Protein AF-A0A1H3IJ74-F1 (afdb_monomer_lite)

Organism: NCBI:txid191391

Foldseek 3Di:
DAKDKDKQFALVSVVVVVVVVQVVQPWDFPDDDPAKTWIAQLLAFIKMWGDDPRKTFIKTARDDDPVDDRCPGHLIDHDDVVFADGAMFATGGGMWMKMWDYHSFWIKIWTDDPLFIKIWIWGAFAFPDDCVQAVGFIKTHIQAPDPHLPDPQQRGWYLLAAGDRRHFIWTQDSVSDIAGAHADDDPSDPQLAGPFALRHKHWPPPRRPLAPQAADPVRHKDKAFTWIFHADPDDPDDRRPGDGTHTDPQKIRIHQVPDAAQDWDADPNWIWGWHATTNDSRGTITGTND

Structure (mmCIF, N/CA/C/O backbone):
data_AF-A0A1H3IJ74-F1
#
_entry.id   AF-A0A1H3IJ74-F1
#
loop_
_atom_site.group_PDB
_atom_site.id
_atom_site.type_symbol
_atom_site.label_atom_id
_atom_site.label_alt_id
_atom_site.label_comp_id
_atom_site.label_asym_id
_atom_site.label_entity_id
_atom_site.label_seq_id
_atom_site.pdbx_PDB_ins_code
_atom_site.Cartn_x
_atom_site.Cartn_y
_atom_site.Cartn_z
_atom_site.occupancy
_atom_site.B_iso_or_equiv
_atom_site.auth_seq_id
_atom_site.auth_comp_id
_atom_site.auth_asym_id
_atom_site.auth_atom_id
_atom_site.pdbx_PDB_model_num
ATOM 1 N N . MET A 1 1 ? -7.714 -13.276 -5.302 1.00 84.50 1 MET A N 1
ATOM 2 C CA . MET A 1 1 ? -7.476 -11.822 -5.184 1.00 84.50 1 MET A CA 1
ATOM 3 C C . MET A 1 1 ? -8.373 -11.153 -6.204 1.00 84.50 1 MET A C 1
ATOM 5 O O . MET A 1 1 ? -8.260 -11.499 -7.370 1.00 84.50 1 MET A O 1
ATOM 9 N N . ALA A 1 2 ? -9.277 -10.277 -5.779 1.00 92.69 2 ALA A N 1
ATOM 10 C CA . ALA A 1 2 ? -10.174 -9.553 -6.672 1.00 92.69 2 ALA A CA 1
ATOM 11 C C . ALA A 1 2 ? -9.579 -8.200 -7.065 1.00 92.69 2 ALA A C 1
ATOM 13 O O . ALA A 1 2 ? -8.930 -7.538 -6.248 1.00 92.69 2 ALA A O 1
ATOM 14 N N . ILE A 1 3 ? -9.813 -7.797 -8.314 1.00 94.94 3 ILE A N 1
ATOM 15 C CA . ILE A 1 3 ? -9.381 -6.515 -8.869 1.00 94.94 3 ILE A CA 1
ATOM 16 C C . ILE A 1 3 ? -10.599 -5.715 -9.308 1.00 94.94 3 ILE A C 1
ATOM 18 O O . ILE A 1 3 ? -11.478 -6.219 -10.003 1.00 94.94 3 ILE A O 1
ATOM 22 N N . TYR A 1 4 ? -10.616 -4.444 -8.930 1.00 96.50 4 TYR A N 1
ATOM 23 C CA . TYR A 1 4 ? -11.658 -3.490 -9.270 1.00 96.50 4 TYR A CA 1
ATOM 24 C C . TYR A 1 4 ? -11.031 -2.278 -9.938 1.00 96.50 4 TYR A C 1
ATOM 26 O O . TYR A 1 4 ? -10.033 -1.740 -9.463 1.00 96.50 4 TYR A O 1
ATOM 34 N N . THR A 1 5 ? -11.662 -1.812 -11.010 1.00 96.81 5 THR A N 1
ATOM 35 C CA . THR A 1 5 ? -11.340 -0.524 -11.625 1.00 96.81 5 THR A CA 1
ATOM 36 C C . THR A 1 5 ? -12.582 0.344 -11.589 1.00 96.81 5 THR A C 1
ATOM 38 O O . THR A 1 5 ? -13.646 -0.082 -12.036 1.00 96.81 5 THR A O 1
ATOM 41 N N . PHE A 1 6 ? -12.474 1.549 -11.037 1.00 97.81 6 PHE A N 1
ATOM 42 C CA . PHE A 1 6 ? -13.603 2.469 -10.953 1.00 97.81 6 PHE A CA 1
ATOM 43 C C . PHE A 1 6 ? -13.152 3.925 -10.943 1.00 97.81 6 PHE A C 1
ATOM 45 O O . PHE A 1 6 ? -12.020 4.251 -10.594 1.00 97.81 6 PHE A O 1
ATOM 52 N N . THR A 1 7 ? -14.076 4.815 -11.290 1.00 98.31 7 THR A N 1
ATOM 53 C CA . THR A 1 7 ? -13.915 6.253 -11.074 1.00 98.31 7 THR A CA 1
ATOM 54 C C . THR A 1 7 ? -14.574 6.617 -9.754 1.00 98.31 7 THR A C 1
ATOM 56 O O . THR A 1 7 ? -15.748 6.299 -9.536 1.00 98.31 7 THR A O 1
ATOM 59 N N . ALA A 1 8 ? -13.830 7.265 -8.867 1.00 98.31 8 ALA A N 1
ATOM 60 C CA . ALA A 1 8 ? -14.383 7.945 -7.707 1.00 98.31 8 ALA A CA 1
ATOM 61 C C . ALA A 1 8 ? -14.694 9.390 -8.093 1.00 98.31 8 ALA A C 1
ATOM 63 O O . ALA A 1 8 ? -13.900 10.016 -8.784 1.00 98.31 8 ALA A O 1
ATOM 64 N N . SER A 1 9 ? -15.835 9.914 -7.663 1.00 98.25 9 SER A N 1
ATOM 65 C CA . SER A 1 9 ? -16.266 11.290 -7.945 1.00 98.25 9 SER A CA 1
ATOM 66 C C . SER A 1 9 ? -15.567 12.307 -7.038 1.00 98.25 9 SER A C 1
ATOM 68 O O . SER A 1 9 ? -15.436 13.470 -7.402 1.00 98.25 9 SER A O 1
ATOM 70 N N . ASN A 1 10 ? -15.142 11.855 -5.857 1.00 97.50 10 ASN A N 1
ATOM 71 C CA . ASN A 1 10 ? -14.366 12.579 -4.857 1.00 97.50 10 ASN A CA 1
ATOM 72 C C . ASN A 1 10 ? -13.822 11.588 -3.806 1.00 97.50 10 ASN A C 1
ATOM 74 O O . ASN A 1 10 ? -14.035 10.374 -3.906 1.00 97.50 10 ASN A O 1
ATOM 78 N N . GLN A 1 11 ? -13.153 12.102 -2.772 1.00 96.62 11 GLN A N 1
ATOM 79 C CA . GLN A 1 11 ? -12.594 11.302 -1.679 1.00 96.62 11 GLN A CA 1
ATOM 80 C C . GLN A 1 11 ? -13.646 10.456 -0.940 1.00 96.62 11 GLN A C 1
ATOM 82 O O . GLN A 1 11 ? -13.389 9.294 -0.617 1.00 96.62 11 GLN A O 1
ATOM 87 N N . THR A 1 12 ? -14.836 11.001 -0.686 1.00 96.88 12 THR A N 1
ATOM 88 C CA . THR A 1 12 ? -15.887 10.293 0.062 1.00 96.88 12 THR A CA 1
ATOM 89 C C . THR A 1 12 ? -16.481 9.142 -0.755 1.00 96.88 12 THR A C 1
ATOM 91 O O . THR A 1 12 ? -16.690 8.046 -0.226 1.00 96.88 12 THR A O 1
ATOM 94 N N . ASP A 1 13 ? -16.695 9.353 -2.056 1.00 98.31 13 ASP A N 1
ATOM 95 C CA . ASP A 1 13 ? -17.119 8.306 -2.991 1.00 98.31 13 ASP A CA 1
ATOM 96 C C . ASP A 1 13 ? -16.054 7.203 -3.111 1.00 98.31 13 ASP A C 1
ATOM 98 O O . ASP A 1 13 ? -16.385 6.018 -3.089 1.00 98.31 13 ASP A O 1
ATOM 102 N N . PHE A 1 14 ? -14.763 7.566 -3.133 1.00 98.38 14 PHE A N 1
ATOM 103 C CA . PHE A 1 14 ? -13.669 6.590 -3.087 1.00 98.38 14 PHE A CA 1
ATOM 104 C C . PHE A 1 14 ? -13.733 5.707 -1.841 1.00 98.38 14 PHE A C 1
ATOM 106 O O . PHE A 1 14 ? -13.733 4.484 -1.974 1.00 98.38 14 PHE A O 1
ATOM 113 N N . VAL A 1 15 ? -13.824 6.298 -0.645 1.00 98.06 15 VAL A N 1
ATOM 114 C CA . VAL A 1 15 ? -13.898 5.521 0.603 1.00 98.06 15 VAL A CA 1
ATOM 115 C C . VAL A 1 15 ? -15.137 4.629 0.606 1.00 98.06 15 VAL A C 1
ATOM 117 O O . VAL A 1 15 ? -15.044 3.464 0.972 1.00 98.06 15 VAL A O 1
ATOM 120 N N . THR A 1 16 ? -16.282 5.130 0.139 1.00 98.00 16 THR A N 1
ATOM 121 C CA . THR A 1 16 ? -17.527 4.349 0.058 1.00 98.00 16 THR A CA 1
ATOM 122 C C . THR A 1 16 ? -17.379 3.131 -0.856 1.00 98.00 16 THR A C 1
ATOM 124 O O . THR A 1 16 ? -17.701 2.013 -0.452 1.00 98.00 16 THR A O 1
ATOM 127 N N . LYS A 1 17 ? -16.842 3.320 -2.066 1.00 98.50 17 LYS A N 1
ATOM 128 C CA . LYS A 1 17 ? -16.602 2.234 -3.029 1.00 98.50 17 LYS A CA 1
ATOM 129 C C . LYS A 1 17 ? -15.542 1.251 -2.542 1.00 98.50 17 LYS A C 1
ATOM 131 O O . LYS A 1 17 ? -15.706 0.047 -2.717 1.00 98.50 17 LYS A O 1
ATOM 136 N N . LEU A 1 18 ? -14.483 1.740 -1.894 1.00 98.25 18 LEU A N 1
ATOM 137 C CA . LEU A 1 18 ? -13.467 0.890 -1.278 1.00 98.25 18 LEU A CA 1
ATOM 138 C C . LEU A 1 18 ? -14.095 -0.008 -0.210 1.00 98.25 18 LEU A C 1
ATOM 140 O O . LEU A 1 18 ? -13.880 -1.214 -0.257 1.00 98.25 18 LEU A O 1
ATOM 144 N N . LEU A 1 19 ? -14.904 0.551 0.698 1.00 98.38 19 LEU A N 1
ATOM 145 C CA . LEU A 1 19 ? -15.594 -0.217 1.741 1.00 98.38 19 LEU A CA 1
ATOM 146 C C . LEU A 1 19 ? -16.530 -1.279 1.150 1.00 98.38 19 LEU A C 1
ATOM 148 O O . LEU A 1 19 ? -16.513 -2.422 1.596 1.00 98.38 19 LEU A O 1
ATOM 152 N N . ALA A 1 20 ? -17.297 -0.925 0.116 1.00 98.31 20 ALA A N 1
ATOM 153 C CA . ALA A 1 20 ? -18.173 -1.873 -0.569 1.00 98.31 20 ALA A CA 1
ATOM 154 C C . ALA A 1 20 ? -17.388 -3.054 -1.168 1.00 98.31 20 ALA A C 1
ATOM 156 O O . ALA A 1 20 ? -17.766 -4.208 -0.968 1.00 98.31 20 ALA A O 1
ATOM 157 N N . ASN A 1 21 ? -16.269 -2.774 -1.842 1.00 98.00 21 ASN A N 1
ATOM 158 C CA . ASN A 1 21 ? -15.433 -3.802 -2.461 1.00 98.00 21 ASN A CA 1
ATOM 159 C C . ASN A 1 21 ? -14.717 -4.679 -1.423 1.00 98.00 21 ASN A C 1
ATOM 161 O O . ASN A 1 21 ? -14.686 -5.893 -1.580 1.00 98.00 21 ASN A O 1
ATOM 165 N N . VAL A 1 22 ? -14.180 -4.116 -0.333 1.00 97.44 22 VAL A N 1
ATOM 166 C CA . VAL A 1 22 ? -13.524 -4.954 0.692 1.00 97.44 22 VAL A CA 1
ATOM 167 C C . VAL A 1 22 ? -14.519 -5.860 1.415 1.00 97.44 22 VAL A C 1
ATOM 169 O O . VAL A 1 22 ? -14.198 -7.012 1.699 1.00 97.44 22 VAL A O 1
ATOM 172 N N . THR A 1 23 ? -15.742 -5.386 1.666 1.00 97.88 23 THR A N 1
ATOM 173 C CA . THR A 1 23 ? -16.793 -6.218 2.265 1.00 97.88 23 THR A CA 1
ATOM 174 C C . THR A 1 23 ? -17.275 -7.315 1.318 1.00 97.88 23 THR A C 1
ATOM 176 O O . THR A 1 23 ? -17.552 -8.420 1.782 1.00 97.88 23 THR A O 1
ATOM 179 N N . ALA A 1 24 ? -17.311 -7.061 0.005 1.00 97.31 24 ALA A N 1
ATOM 180 C CA . ALA A 1 24 ? -17.593 -8.100 -0.988 1.00 97.31 24 ALA A CA 1
ATOM 181 C C . ALA A 1 24 ? -16.563 -9.247 -0.940 1.00 97.31 24 ALA A C 1
ATOM 183 O O . ALA A 1 24 ? -16.929 -10.405 -1.111 1.00 97.31 24 ALA A O 1
ATOM 184 N N . GLU A 1 25 ? -15.310 -8.937 -0.598 1.00 96.94 25 GLU A N 1
ATOM 185 C CA . GLU A 1 25 ? -14.217 -9.909 -0.433 1.00 96.94 25 GLU A CA 1
ATOM 186 C C . GLU A 1 25 ? -14.083 -10.447 1.005 1.00 96.94 25 GLU A C 1
ATOM 188 O O . GLU A 1 25 ? -13.038 -10.967 1.400 1.00 96.94 25 GLU A O 1
ATOM 193 N N . GLY A 1 26 ? -15.137 -10.314 1.817 1.00 97.38 26 GLY A N 1
ATOM 194 C CA . GLY A 1 26 ? -15.245 -10.945 3.136 1.00 97.38 26 GLY A CA 1
ATOM 195 C C . GLY A 1 26 ? -14.677 -10.142 4.309 1.00 97.38 26 GLY A C 1
ATOM 196 O O . GLY A 1 26 ? -14.700 -10.630 5.441 1.00 97.38 26 GLY A O 1
ATOM 197 N N . TRP A 1 27 ? -14.189 -8.917 4.090 1.00 98.25 27 TRP A N 1
ATOM 198 C CA . TRP A 1 27 ? -13.741 -8.053 5.186 1.00 98.25 27 TRP A CA 1
ATOM 199 C C . TRP A 1 27 ? -14.931 -7.530 5.989 1.00 98.25 27 TRP A C 1
ATOM 201 O O . TRP A 1 27 ? -15.985 -7.203 5.440 1.00 98.25 27 TRP A O 1
ATOM 211 N N . VAL A 1 28 ? -14.748 -7.380 7.301 1.00 98.25 28 VAL A N 1
ATOM 212 C CA . VAL A 1 28 ? -15.806 -6.888 8.195 1.00 98.25 28 VAL A CA 1
ATOM 213 C C . VAL A 1 28 ? -15.509 -5.460 8.627 1.00 98.25 28 VAL A C 1
ATOM 215 O O . VAL A 1 28 ? -14.419 -5.168 9.113 1.00 98.25 28 VAL A O 1
ATOM 218 N N . VAL A 1 29 ? -16.486 -4.568 8.465 1.00 98.12 29 VAL A N 1
ATOM 219 C CA . VAL A 1 29 ? -16.415 -3.192 8.971 1.00 98.12 29 VAL A CA 1
ATOM 220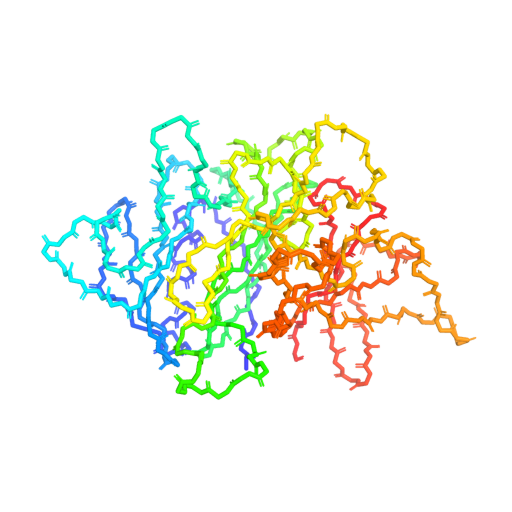 C C . VAL A 1 29 ? -16.809 -3.194 10.446 1.00 98.12 29 VAL A C 1
ATOM 222 O O . VAL A 1 29 ? -17.983 -3.326 10.777 1.00 98.12 29 VAL A O 1
ATOM 225 N N . GLU A 1 30 ? -15.826 -3.054 11.329 1.00 97.56 30 GLU A N 1
ATOM 226 C CA . GLU A 1 30 ? -16.019 -3.071 12.788 1.00 97.56 30 GLU A CA 1
ATOM 227 C C . GLU A 1 30 ? -16.442 -1.703 13.327 1.00 97.56 30 GLU A C 1
ATOM 229 O O . GLU A 1 30 ? -17.134 -1.591 14.336 1.00 97.56 30 GLU A O 1
ATOM 234 N N . SER A 1 31 ? -16.011 -0.635 12.655 1.00 96.19 31 SER A N 1
ATOM 235 C CA . SER A 1 31 ? -16.395 0.733 12.987 1.00 96.19 31 SER A CA 1
ATOM 236 C C . SER A 1 31 ? -16.392 1.605 11.741 1.00 96.19 31 SER A C 1
ATOM 238 O O . SER A 1 31 ? -15.509 1.500 10.886 1.00 96.19 31 SER A O 1
ATOM 240 N N . ASN A 1 32 ? -17.388 2.480 11.640 1.00 96.50 32 ASN A N 1
ATOM 241 C CA . ASN A 1 32 ? -17.562 3.403 10.530 1.00 96.50 32 ASN A CA 1
ATOM 242 C C . ASN A 1 32 ? -18.036 4.757 11.065 1.00 96.50 32 ASN A C 1
ATOM 244 O O . ASN A 1 32 ? -19.229 4.975 11.268 1.00 96.50 32 ASN A O 1
ATOM 248 N N . SER A 1 33 ? -17.092 5.660 11.315 1.00 94.69 33 SER A N 1
ATOM 249 C CA . SER A 1 33 ? -17.362 7.043 11.709 1.00 94.69 33 SER A CA 1
ATOM 250 C C . SER A 1 33 ? -16.973 8.005 10.587 1.00 94.69 33 SER A C 1
ATOM 252 O O . SER A 1 33 ? -16.352 7.609 9.600 1.00 94.69 33 SER A O 1
ATOM 254 N N . ALA A 1 34 ? -17.290 9.293 10.724 1.00 93.12 34 ALA A N 1
ATOM 255 C CA . ALA A 1 34 ? -16.855 10.302 9.756 1.00 93.12 34 ALA A CA 1
ATOM 256 C C . ALA A 1 34 ? -15.319 10.374 9.628 1.00 93.12 34 ALA A C 1
ATOM 258 O O . ALA A 1 34 ? -14.804 10.568 8.531 1.00 93.12 34 ALA A O 1
ATOM 259 N N . THR A 1 35 ? -14.594 10.157 10.728 1.00 94.94 35 THR A N 1
ATOM 260 C CA . THR A 1 35 ? -13.138 10.345 10.815 1.00 94.94 35 THR A CA 1
ATOM 261 C C . THR A 1 35 ? -12.332 9.053 10.723 1.00 94.94 35 THR A C 1
ATOM 263 O O . THR A 1 35 ? -11.126 9.113 10.510 1.00 94.94 35 THR A O 1
ATOM 266 N N . ALA A 1 36 ? -12.955 7.881 10.868 1.00 96.75 36 ALA A N 1
ATOM 267 C CA . ALA A 1 36 ? -12.245 6.606 10.838 1.00 96.75 36 ALA A CA 1
ATOM 268 C C . ALA A 1 36 ? -13.117 5.462 10.313 1.00 96.75 36 ALA A C 1
ATOM 270 O O . ALA A 1 36 ? -14.311 5.378 10.603 1.00 96.75 36 ALA A O 1
ATOM 271 N N . LYS A 1 37 ? -12.495 4.545 9.574 1.00 97.88 37 LYS A N 1
ATOM 272 C CA . LYS A 1 37 ? -13.062 3.249 9.185 1.00 97.88 37 LYS A CA 1
ATOM 273 C C . LYS A 1 37 ? -12.160 2.161 9.742 1.00 97.88 37 LYS A C 1
ATOM 275 O O . LYS A 1 37 ? -10.977 2.170 9.422 1.00 97.88 37 LYS A O 1
ATOM 280 N N . VAL A 1 38 ? -12.687 1.250 10.555 1.00 98.25 38 VAL A N 1
ATOM 281 C CA . VAL A 1 38 ? -11.937 0.101 11.085 1.00 98.25 38 VAL A CA 1
ATOM 282 C C . VAL A 1 38 ? -12.428 -1.159 10.400 1.00 98.25 38 VAL A C 1
ATOM 284 O O . VAL A 1 38 ? -13.629 -1.433 10.376 1.00 98.25 38 VAL A O 1
ATOM 287 N N . LEU A 1 39 ? -11.487 -1.919 9.856 1.00 98.50 39 LEU A N 1
ATOM 288 C CA . LEU A 1 39 ? -11.742 -3.124 9.090 1.00 98.50 39 LEU A CA 1
ATOM 289 C C . LEU A 1 39 ? -11.021 -4.303 9.735 1.00 98.50 39 LEU A C 1
ATOM 291 O O . LEU A 1 39 ? -9.817 -4.239 9.990 1.00 98.50 39 LEU A O 1
ATOM 295 N N . ARG A 1 40 ? -11.748 -5.395 9.956 1.00 98.25 40 ARG A N 1
ATOM 296 C CA . ARG A 1 40 ? -11.165 -6.684 10.317 1.00 98.25 40 ARG A CA 1
ATOM 297 C C . ARG A 1 40 ? -10.719 -7.404 9.053 1.00 98.25 40 ARG A C 1
ATOM 299 O O . ARG A 1 40 ? -11.528 -7.643 8.153 1.00 98.25 40 ARG A O 1
ATOM 306 N N . VAL A 1 41 ? -9.441 -7.762 9.022 1.00 97.44 41 VAL A N 1
ATOM 307 C CA . VAL A 1 41 ? -8.837 -8.524 7.929 1.00 97.44 41 VAL A CA 1
ATOM 308 C C . VAL A 1 41 ? -9.265 -9.990 8.075 1.00 97.44 41 VAL A C 1
ATOM 310 O O . VAL A 1 41 ? -9.100 -10.542 9.167 1.00 97.44 41 VAL A O 1
ATOM 313 N N . PRO A 1 42 ? -9.785 -10.652 7.026 1.00 97.06 42 PRO A N 1
ATOM 314 C CA . PRO A 1 42 ? -10.214 -12.051 7.110 1.00 97.06 42 PRO A CA 1
ATOM 315 C C . PRO A 1 42 ? -9.113 -12.999 7.601 1.00 97.06 42 PRO A C 1
ATOM 317 O O . PRO A 1 42 ? -9.356 -13.835 8.467 1.00 97.06 42 PRO A O 1
ATOM 320 N N . ALA A 1 43 ? -7.883 -12.812 7.116 1.00 94.56 43 ALA A N 1
ATOM 321 C CA . ALA A 1 43 ? -6.715 -13.587 7.530 1.00 94.56 43 ALA A CA 1
ATOM 322 C C . ALA A 1 43 ? -6.149 -13.206 8.916 1.00 94.56 43 ALA A C 1
ATOM 324 O O . ALA A 1 43 ? -5.176 -13.815 9.362 1.00 94.56 43 ALA A O 1
ATOM 325 N N . GLY A 1 44 ? -6.739 -12.221 9.601 1.00 93.62 44 GLY A N 1
ATOM 326 C CA . GLY A 1 44 ? -6.415 -11.861 10.980 1.00 93.62 44 GLY A CA 1
ATOM 327 C C . GLY A 1 44 ? -5.886 -10.438 11.171 1.00 93.62 44 GLY A C 1
ATOM 328 O O . GLY A 1 44 ? -5.179 -9.877 10.334 1.00 93.62 44 GLY A O 1
ATOM 329 N N . GLY A 1 45 ? -6.206 -9.877 12.339 1.00 95.12 45 GLY A N 1
ATOM 330 C CA . GLY A 1 45 ? -5.870 -8.509 12.726 1.00 95.12 45 GLY A CA 1
ATOM 331 C C . GLY A 1 45 ? -6.801 -7.459 12.120 1.00 95.12 45 GLY A C 1
ATOM 332 O O . GLY A 1 45 ? -7.869 -7.770 11.585 1.00 95.12 45 GLY A O 1
ATOM 333 N 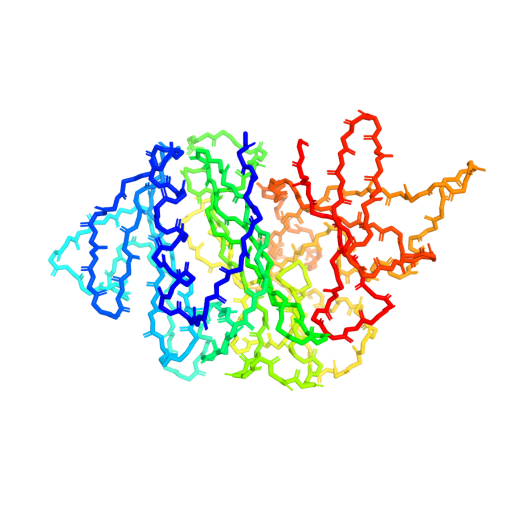N . PHE A 1 46 ? -6.412 -6.195 12.259 1.00 97.81 46 PHE A N 1
ATOM 334 C CA . PHE A 1 46 ? -7.248 -5.055 11.907 1.00 97.81 46 PHE A CA 1
ATOM 335 C C . PHE A 1 46 ? -6.430 -3.970 11.224 1.00 97.81 46 PHE A C 1
ATOM 337 O O . PHE A 1 46 ? -5.250 -3.756 11.515 1.00 97.81 46 PHE A O 1
ATOM 344 N N . VAL A 1 47 ? -7.099 -3.242 10.342 1.00 98.12 47 VAL A N 1
ATOM 345 C CA . VAL A 1 47 ? -6.566 -2.037 9.718 1.00 98.12 47 VAL A CA 1
ATOM 346 C C . VAL A 1 47 ? -7.569 -0.906 9.869 1.00 98.12 47 VAL A C 1
ATOM 348 O O . VAL A 1 47 ? -8.767 -1.139 10.047 1.00 98.12 47 VAL A O 1
ATOM 351 N N . ALA A 1 48 ? -7.092 0.328 9.797 1.00 98.06 48 ALA A N 1
ATOM 352 C CA . ALA A 1 48 ? -7.945 1.495 9.834 1.00 98.06 48 ALA A CA 1
ATOM 353 C C . ALA A 1 48 ? -7.553 2.524 8.773 1.00 98.06 48 ALA A C 1
ATOM 355 O O . ALA A 1 48 ? -6.373 2.763 8.513 1.00 98.06 48 ALA A O 1
ATOM 356 N N . LEU A 1 49 ? -8.581 3.134 8.189 1.00 98.00 49 LEU A N 1
ATOM 357 C CA . LEU A 1 49 ? -8.490 4.285 7.300 1.00 98.00 49 LEU A CA 1
ATOM 358 C C . LEU A 1 49 ? -8.924 5.512 8.097 1.00 98.00 49 LEU A C 1
ATOM 360 O O . LEU A 1 49 ? -10.092 5.611 8.485 1.00 98.00 49 LEU A O 1
ATOM 364 N N . LEU A 1 50 ? -7.998 6.424 8.367 1.00 97.25 50 LEU A N 1
ATOM 365 C CA . LEU A 1 50 ? -8.266 7.669 9.081 1.00 97.25 50 LEU A CA 1
ATOM 366 C C . LEU A 1 50 ? -8.442 8.799 8.073 1.00 97.25 50 LEU A C 1
ATOM 368 O O . LEU A 1 50 ? -7.624 8.965 7.172 1.00 97.25 50 LEU A O 1
ATOM 372 N N . ILE A 1 51 ? -9.527 9.552 8.201 1.00 96.50 51 ILE A N 1
ATOM 373 C CA . ILE A 1 51 ? -9.864 10.635 7.281 1.00 96.50 51 ILE A CA 1
ATOM 374 C C . ILE A 1 51 ? -9.257 11.931 7.819 1.00 96.50 51 ILE A C 1
ATOM 376 O O . ILE A 1 51 ? -9.644 12.387 8.895 1.00 96.50 51 ILE A O 1
ATOM 380 N N . ASP A 1 52 ? -8.329 12.518 7.063 1.00 93.44 52 ASP A N 1
ATOM 381 C CA . ASP A 1 52 ? -7.699 13.804 7.374 1.00 93.44 52 ASP A CA 1
ATOM 382 C C . ASP A 1 52 ? -7.896 14.778 6.206 1.00 93.44 52 ASP A C 1
ATOM 384 O O . ASP A 1 52 ? -7.136 14.796 5.232 1.00 93.44 52 ASP A O 1
ATOM 388 N N . GLY A 1 53 ? -8.981 15.553 6.272 1.00 93.25 53 GLY A N 1
ATOM 389 C CA . GLY A 1 53 ? -9.437 16.375 5.154 1.00 93.25 53 GLY A CA 1
ATOM 390 C C . GLY A 1 53 ? -9.735 15.512 3.926 1.00 93.25 53 GLY A C 1
ATOM 391 O O . GLY A 1 53 ? -10.544 14.589 3.988 1.00 93.25 53 GLY A O 1
ATOM 392 N N . VAL A 1 54 ? -9.063 15.804 2.810 1.00 94.06 54 VAL A N 1
ATOM 393 C CA . VAL A 1 54 ? -9.152 14.999 1.579 1.00 94.06 54 VAL A CA 1
ATOM 394 C C . VAL A 1 54 ? -8.209 13.796 1.585 1.00 94.06 54 VAL A C 1
ATOM 396 O O . VAL A 1 54 ? -8.271 12.977 0.681 1.00 94.06 54 VAL A O 1
ATOM 399 N N . ASN A 1 55 ? -7.319 13.663 2.563 1.00 96.06 55 ASN A N 1
ATOM 400 C CA . ASN A 1 55 ? -6.344 12.581 2.597 1.00 96.06 55 ASN A CA 1
ATOM 401 C C . ASN A 1 55 ? -6.858 11.397 3.421 1.00 96.06 55 ASN A C 1
ATOM 403 O O . ASN A 1 55 ? -7.724 11.535 4.287 1.00 96.06 55 ASN A O 1
ATOM 407 N N . VAL A 1 56 ? -6.284 10.221 3.165 1.00 96.94 56 VAL A N 1
ATOM 408 C CA . VAL A 1 56 ? -6.519 9.022 3.977 1.00 96.94 56 VAL A CA 1
ATOM 409 C C . VAL A 1 56 ? -5.202 8.578 4.596 1.00 96.94 56 VAL A C 1
ATOM 411 O O . VAL A 1 56 ? -4.233 8.327 3.886 1.00 96.94 56 VAL A O 1
ATOM 414 N N . GLU A 1 57 ? -5.154 8.478 5.917 1.00 96.38 57 GLU A N 1
ATOM 415 C CA . GLU A 1 57 ? -4.013 7.931 6.647 1.00 96.38 57 GLU A CA 1
ATOM 416 C C . GLU A 1 57 ? -4.263 6.474 7.032 1.00 96.38 57 GLU A C 1
ATOM 418 O O . GLU A 1 57 ? -5.392 6.061 7.308 1.00 96.38 57 GLU A O 1
ATOM 423 N N . MET A 1 58 ? -3.197 5.682 7.024 1.00 96.44 58 MET A N 1
ATOM 424 C CA . MET A 1 58 ? -3.255 4.236 7.180 1.00 96.44 58 MET A CA 1
ATOM 425 C C . MET A 1 58 ? -2.722 3.818 8.540 1.00 96.44 58 MET A C 1
ATOM 427 O O . MET A 1 58 ? -1.625 4.198 8.944 1.00 96.44 58 MET A O 1
ATOM 431 N N . GLN A 1 59 ? -3.503 3.001 9.230 1.00 97.25 59 GLN A N 1
ATOM 432 C CA . GLN A 1 59 ? -3.180 2.453 10.538 1.00 97.25 59 GLN A CA 1
ATOM 433 C C . GLN A 1 59 ? -3.454 0.946 10.536 1.00 97.25 59 GLN A C 1
ATOM 435 O O . GLN A 1 59 ? -4.309 0.462 9.796 1.00 97.25 59 GLN A O 1
ATOM 440 N N . ALA A 1 60 ? -2.748 0.199 11.375 1.00 97.25 60 ALA A N 1
ATOM 441 C CA . ALA A 1 60 ? -2.975 -1.224 11.562 1.00 97.25 60 ALA A CA 1
ATOM 442 C C . ALA A 1 60 ? -2.650 -1.641 12.995 1.00 97.25 60 ALA A C 1
ATOM 444 O O . ALA A 1 60 ? -1.785 -1.061 13.648 1.00 97.25 60 ALA A O 1
ATOM 445 N N . PHE A 1 61 ? -3.368 -2.640 13.495 1.00 95.19 61 PHE A N 1
ATOM 446 C CA . PHE A 1 61 ? -3.198 -3.156 14.849 1.00 95.19 61 PHE A CA 1
ATOM 447 C C . PHE A 1 61 ? -3.679 -4.603 14.941 1.00 95.19 61 PHE A C 1
ATOM 449 O O . PHE A 1 61 ? -4.558 -5.051 14.205 1.00 95.19 61 PHE A O 1
ATOM 456 N N . ARG A 1 62 ? -3.092 -5.355 15.875 1.00 90.25 62 ARG A N 1
ATOM 457 C CA . ARG A 1 62 ? -3.359 -6.792 16.019 1.00 90.25 62 ARG A CA 1
ATOM 458 C C . ARG A 1 62 ? -4.731 -7.081 16.626 1.00 90.25 62 ARG A C 1
ATOM 460 O O . ARG A 1 62 ? -5.357 -8.077 16.278 1.00 90.25 62 ARG A O 1
ATOM 467 N N . SER A 1 63 ? -5.191 -6.230 17.536 1.00 92.62 63 SER A N 1
ATOM 468 C CA . SER A 1 63 ? -6.474 -6.380 18.224 1.00 92.62 63 SER A CA 1
ATOM 469 C C . SER A 1 63 ? -7.215 -5.056 18.274 1.00 92.62 63 SER A C 1
ATOM 471 O O . SER A 1 63 ? -6.585 -4.012 18.435 1.00 92.62 63 SER A O 1
ATOM 473 N N . PHE A 1 64 ? -8.540 -5.120 18.210 1.00 96.19 64 PHE A N 1
ATOM 474 C CA . PHE A 1 64 ? -9.410 -3.956 18.265 1.00 96.19 64 PHE A CA 1
ATOM 475 C C . PHE A 1 64 ? -10.238 -3.946 19.552 1.00 96.19 64 PHE A C 1
ATOM 477 O O . PHE A 1 64 ? -10.915 -4.922 19.868 1.00 96.19 64 PHE A O 1
ATOM 484 N N . ASP A 1 65 ? -10.184 -2.828 20.271 1.00 96.38 65 ASP A N 1
ATOM 485 C CA . ASP A 1 65 ? -11.038 -2.507 21.412 1.00 96.38 65 ASP A CA 1
ATOM 486 C C . ASP A 1 65 ? -11.854 -1.247 21.067 1.00 96.38 65 ASP A C 1
ATOM 488 O O . ASP A 1 65 ? -11.275 -0.155 20.992 1.00 96.38 65 ASP A O 1
ATOM 492 N N . PRO A 1 66 ? -13.179 -1.351 20.853 1.00 95.12 66 PRO A N 1
ATOM 493 C CA . PRO A 1 66 ? -14.007 -0.205 20.482 1.00 95.12 66 PRO A CA 1
ATOM 494 C C . PRO A 1 66 ? -14.087 0.870 21.578 1.00 95.12 66 PRO A C 1
ATOM 496 O O . PRO A 1 66 ? -14.483 1.996 21.286 1.00 95.12 66 PRO A O 1
ATOM 499 N N . GLY A 1 67 ? -13.702 0.556 22.822 1.00 94.81 67 GLY A N 1
ATOM 500 C CA . GLY A 1 67 ? -13.627 1.518 23.921 1.00 94.81 67 GLY A CA 1
ATOM 501 C C . GLY A 1 67 ? -12.374 2.401 23.906 1.00 94.81 67 GLY A C 1
ATOM 502 O O . GLY A 1 67 ? -12.276 3.318 24.721 1.00 94.81 67 GLY A O 1
ATOM 503 N N . ARG A 1 68 ? -11.410 2.150 23.008 1.00 94.44 68 ARG A N 1
ATOM 504 C CA . ARG A 1 68 ? -10.150 2.905 22.912 1.00 94.44 68 ARG A CA 1
ATOM 505 C C . ARG A 1 68 ? -10.079 3.749 21.648 1.00 94.44 68 ARG A C 1
ATOM 507 O O . ARG A 1 68 ? -10.547 3.355 20.580 1.00 94.44 68 ARG A O 1
ATOM 514 N N . ALA A 1 69 ? -9.398 4.888 21.746 1.00 92.44 69 ALA A N 1
ATOM 515 C CA . ALA A 1 69 ? -9.024 5.662 20.570 1.00 92.44 69 ALA A CA 1
ATOM 516 C C . ALA A 1 69 ? -8.140 4.828 19.626 1.00 92.44 69 ALA A C 1
ATOM 518 O O . ALA A 1 69 ? -7.406 3.939 20.060 1.00 92.44 69 ALA A O 1
ATOM 519 N N . ILE A 1 70 ? -8.179 5.126 18.323 1.00 93.62 70 ILE A N 1
ATOM 520 C CA . ILE A 1 70 ? -7.415 4.368 17.318 1.00 93.62 70 ILE A CA 1
ATOM 521 C C . ILE A 1 70 ? -5.897 4.446 17.559 1.00 93.62 70 ILE A C 1
ATOM 523 O O . ILE A 1 70 ? -5.200 3.446 17.401 1.00 93.62 70 ILE A O 1
ATOM 527 N N . SER A 1 71 ? -5.384 5.594 18.010 1.00 91.19 71 SER A N 1
ATOM 528 C CA . SER A 1 71 ? -3.972 5.766 18.398 1.00 91.19 71 SER A CA 1
ATOM 529 C C . SER A 1 71 ? -3.550 4.872 19.571 1.00 91.19 71 SER A C 1
ATOM 531 O O . SER A 1 71 ? -2.375 4.511 19.702 1.00 91.19 71 SER A O 1
ATOM 533 N N . ASP A 1 72 ? -4.514 4.485 20.407 1.00 92.19 72 ASP A N 1
ATOM 534 C CA . ASP A 1 72 ? -4.303 3.814 21.691 1.00 92.19 72 ASP A CA 1
ATOM 535 C C . ASP A 1 72 ? -4.594 2.309 21.616 1.00 92.19 72 ASP A C 1
ATOM 537 O O . ASP A 1 72 ? -4.469 1.590 22.614 1.00 92.19 72 ASP A O 1
ATOM 541 N N . GLN A 1 73 ? -4.935 1.809 20.423 1.00 94.44 73 GLN A N 1
ATOM 542 C CA . GLN A 1 73 ? -5.076 0.379 20.174 1.00 94.44 73 GLN A CA 1
ATOM 543 C C . GLN A 1 73 ? -3.752 -0.341 20.459 1.00 94.44 73 GLN A C 1
ATOM 545 O O . GLN A 1 73 ? -2.645 0.190 20.271 1.00 94.44 73 GLN A O 1
ATOM 550 N N . VAL A 1 74 ? -3.867 -1.575 20.946 1.00 90.88 74 VAL A N 1
ATOM 551 C CA . VAL A 1 74 ? -2.705 -2.410 21.255 1.00 90.88 74 VAL A CA 1
ATOM 552 C C . VAL A 1 74 ? -2.041 -2.833 19.948 1.00 90.88 74 VAL A C 1
ATOM 554 O O . VAL A 1 74 ? -2.681 -3.391 19.058 1.00 90.88 74 VAL A O 1
ATOM 557 N N . GLY A 1 75 ? -0.742 -2.555 19.831 1.00 90.56 75 GLY A N 1
ATOM 558 C CA . GLY A 1 75 ? 0.011 -2.814 18.605 1.00 90.56 75 GLY A CA 1
ATOM 559 C C . GLY A 1 75 ? -0.317 -1.857 17.457 1.00 90.56 75 GLY A C 1
ATOM 560 O O . GLY A 1 75 ? -0.031 -2.200 16.319 1.00 90.56 75 GLY A O 1
ATOM 561 N N . ALA A 1 76 ? -0.913 -0.689 17.724 1.00 94.19 76 ALA A N 1
ATOM 562 C CA . ALA A 1 76 ? -1.025 0.378 16.728 1.00 94.19 76 ALA A CA 1
ATOM 563 C C . ALA A 1 76 ? 0.343 0.974 16.381 1.00 94.19 76 ALA A C 1
ATOM 565 O O . ALA A 1 76 ? 1.210 1.096 17.253 1.00 94.19 76 ALA A O 1
ATOM 566 N N . ILE A 1 77 ? 0.491 1.432 15.138 1.00 94.88 77 ILE A N 1
ATOM 567 C CA . ILE A 1 77 ? 1.588 2.304 14.715 1.00 94.88 77 ILE A CA 1
ATOM 568 C C . ILE A 1 77 ? 1.540 3.562 15.584 1.00 94.88 77 ILE A C 1
ATOM 570 O O . ILE A 1 77 ? 0.518 4.255 15.638 1.00 94.88 77 ILE A O 1
ATOM 574 N N . LYS A 1 78 ? 2.641 3.845 16.283 1.00 90.38 78 LYS A N 1
ATOM 575 C CA . LYS A 1 78 ? 2.753 4.992 17.186 1.00 90.38 78 LYS A CA 1
ATOM 576 C C . LYS A 1 78 ? 3.327 6.197 16.453 1.00 90.38 78 LYS A C 1
ATOM 578 O O . LYS A 1 78 ? 4.330 6.084 15.758 1.00 90.38 78 LYS A O 1
ATOM 583 N N . THR A 1 79 ? 2.702 7.351 16.663 1.00 84.62 79 THR A N 1
ATOM 584 C CA . THR A 1 79 ? 3.131 8.647 16.123 1.00 84.62 79 THR A CA 1
ATOM 585 C C . THR A 1 79 ? 3.557 9.560 17.277 1.00 84.62 79 THR A C 1
ATOM 587 O O . THR A 1 79 ? 2.723 10.298 17.813 1.00 84.62 79 THR A O 1
ATOM 590 N N . PRO A 1 80 ? 4.809 9.463 17.758 1.00 74.94 80 PRO A N 1
ATOM 591 C CA . PRO A 1 80 ? 5.276 10.289 18.866 1.00 74.94 80 PRO A CA 1
ATOM 592 C C . PRO A 1 80 ? 5.289 11.774 18.479 1.00 74.94 80 PRO A C 1
ATOM 594 O O . PRO A 1 80 ? 5.447 12.132 17.311 1.00 74.94 80 PRO A O 1
ATOM 597 N N . VAL A 1 81 ? 5.134 12.654 19.470 1.00 70.38 81 VAL A N 1
ATOM 598 C CA . VAL A 1 81 ? 5.173 14.110 19.259 1.00 70.38 81 VAL A CA 1
ATOM 599 C C . VAL A 1 81 ? 6.517 14.505 18.641 1.00 70.38 81 VAL A C 1
ATOM 601 O O . VAL A 1 81 ? 7.566 14.185 19.190 1.00 70.38 81 VAL A O 1
ATOM 604 N N . GLY A 1 82 ? 6.479 15.191 17.495 1.00 63.75 82 GLY A N 1
ATOM 605 C CA . GLY A 1 82 ? 7.680 15.593 16.752 1.00 63.75 82 GLY A CA 1
ATOM 606 C C . GLY A 1 82 ? 8.379 14.464 15.984 1.00 63.75 82 GLY A C 1
ATOM 607 O O . GLY A 1 82 ? 9.429 14.711 15.400 1.00 63.75 82 GLY A O 1
ATOM 608 N N . GLY A 1 83 ? 7.820 13.249 15.976 1.00 71.69 83 GLY A N 1
ATOM 609 C CA . GLY A 1 83 ? 8.325 12.122 15.196 1.00 71.69 83 GLY A CA 1
ATOM 610 C C . GLY A 1 83 ? 7.499 11.839 13.943 1.00 71.69 83 GLY A C 1
ATOM 611 O O . GLY A 1 83 ? 6.847 12.720 13.378 1.00 71.69 83 GLY A O 1
ATOM 612 N N . TYR A 1 84 ? 7.537 10.582 13.511 1.00 74.88 84 TYR A N 1
ATOM 613 C CA . TYR A 1 84 ? 6.850 10.125 12.308 1.00 74.88 84 TYR A CA 1
ATOM 614 C C . TYR A 1 84 ? 5.330 10.124 12.470 1.00 74.88 84 TYR A C 1
ATOM 616 O O . TYR A 1 84 ? 4.788 9.839 13.540 1.00 74.88 84 TYR A O 1
ATOM 624 N N . LYS A 1 85 ? 4.643 10.437 11.376 1.00 89.06 85 LYS A N 1
ATOM 625 C CA . LYS A 1 85 ? 3.191 10.375 11.221 1.00 89.06 85 LYS A CA 1
ATOM 626 C C . LYS A 1 85 ? 2.815 9.109 10.448 1.00 89.06 85 LYS A C 1
ATOM 628 O O . LYS A 1 85 ? 3.673 8.408 9.913 1.00 89.06 85 LYS A O 1
ATOM 633 N N . LEU A 1 86 ? 1.521 8.816 10.387 1.00 94.12 86 LEU A N 1
ATOM 634 C CA . LEU A 1 86 ? 1.022 7.645 9.673 1.00 94.12 86 LEU A CA 1
ATOM 635 C C . LEU A 1 86 ? 1.285 7.739 8.157 1.00 94.12 86 LEU A C 1
ATOM 637 O O . LEU A 1 86 ? 1.229 8.849 7.600 1.00 94.12 86 LEU A O 1
ATOM 641 N N . PRO A 1 87 ? 1.512 6.590 7.485 1.00 94.56 87 PRO A N 1
ATOM 642 C CA . PRO A 1 87 ? 1.523 6.524 6.031 1.00 94.56 87 PRO A CA 1
ATOM 643 C C . PRO A 1 87 ? 0.237 7.128 5.464 1.00 94.56 87 PRO A C 1
ATOM 645 O O . PRO A 1 87 ? -0.856 6.905 5.991 1.00 94.56 87 PRO A O 1
ATOM 648 N N . ARG A 1 88 ? 0.357 7.897 4.383 1.00 94.31 88 ARG A N 1
ATOM 649 C CA . ARG A 1 88 ? -0.748 8.683 3.826 1.00 94.31 88 ARG A CA 1
ATOM 650 C C . ARG A 1 88 ? -0.975 8.369 2.357 1.00 94.31 88 ARG A C 1
ATOM 652 O O . ARG A 1 88 ? -0.030 8.215 1.592 1.00 94.31 88 ARG A O 1
ATOM 659 N N . LEU A 1 89 ? -2.240 8.350 1.965 1.00 96.19 89 LEU A N 1
ATOM 660 C CA . LEU A 1 89 ? -2.694 8.416 0.588 1.00 96.19 89 LEU A CA 1
ATOM 661 C C . LEU A 1 89 ? -3.223 9.834 0.316 1.00 96.19 89 LEU A C 1
ATOM 663 O O . LEU A 1 89 ? -4.309 10.178 0.799 1.00 96.19 89 LEU A O 1
ATOM 667 N N . PRO A 1 90 ? -2.465 10.670 -0.411 1.00 95.38 90 PRO A N 1
ATOM 668 C CA . PRO A 1 90 ? -2.931 11.980 -0.827 1.00 95.38 90 PRO A CA 1
ATOM 669 C C . PRO A 1 90 ? -4.015 11.838 -1.891 1.00 95.38 90 PRO A C 1
ATOM 671 O O . PRO A 1 90 ? -3.812 11.150 -2.892 1.00 95.38 90 PRO A O 1
ATOM 674 N N . LEU A 1 91 ? -5.158 12.493 -1.695 1.00 95.75 91 LEU A N 1
ATOM 675 C CA . LEU A 1 91 ? -6.255 12.471 -2.666 1.00 95.75 91 LEU A CA 1
ATOM 676 C C . LEU A 1 91 ? -6.734 13.887 -3.002 1.00 95.75 91 LEU A C 1
ATOM 678 O O . LEU A 1 91 ? -6.138 14.892 -2.610 1.00 95.75 91 LEU A O 1
ATOM 682 N N . HIS A 1 92 ? -7.805 13.952 -3.786 1.00 91.88 92 HIS A N 1
ATOM 683 C CA . HIS A 1 92 ? -8.415 15.173 -4.285 1.00 91.88 92 HIS A CA 1
ATOM 684 C C . HIS A 1 92 ? -9.942 15.091 -4.152 1.00 91.88 92 HIS A C 1
ATOM 686 O O . HIS A 1 92 ? -10.511 14.001 -4.109 1.00 91.88 92 HIS A O 1
ATOM 692 N N . ASP A 1 93 ? -10.612 16.241 -4.111 1.00 94.62 93 ASP A N 1
ATOM 693 C CA . ASP A 1 93 ? -12.072 16.342 -3.994 1.00 94.62 93 ASP A CA 1
ATOM 694 C C . ASP A 1 93 ? -12.768 16.490 -5.360 1.00 94.62 93 ASP A C 1
ATOM 696 O O . ASP A 1 93 ? -13.765 17.188 -5.510 1.00 94.62 93 ASP A O 1
ATOM 700 N N . GLN A 1 94 ? -12.199 15.875 -6.394 1.00 95.62 94 GLN A N 1
ATOM 701 C CA . GLN A 1 94 ? -12.761 15.808 -7.746 1.00 95.62 94 GLN A CA 1
ATOM 702 C C . GLN A 1 94 ? -12.635 14.384 -8.271 1.00 95.62 94 GLN A C 1
ATOM 704 O O . GLN A 1 94 ? -12.038 13.532 -7.616 1.00 95.62 94 GLN A O 1
ATOM 709 N N . ALA A 1 95 ? -13.168 14.129 -9.464 1.00 97.56 95 ALA A N 1
ATOM 710 C CA . ALA A 1 95 ? -13.148 12.793 -10.024 1.00 97.56 95 ALA A CA 1
ATOM 711 C C . ALA A 1 95 ? -11.717 12.284 -10.289 1.00 97.56 95 ALA A C 1
ATOM 713 O O . ALA A 1 95 ? -10.880 13.007 -10.834 1.00 97.56 95 ALA A O 1
ATOM 714 N N . PHE A 1 96 ? -11.449 11.025 -9.940 1.00 98.06 96 PHE A N 1
ATOM 715 C CA . PHE A 1 96 ? -10.181 10.340 -10.198 1.00 98.06 96 PHE A CA 1
ATOM 716 C C . PHE A 1 96 ? -10.383 8.842 -10.438 1.00 98.06 96 PHE A C 1
ATOM 718 O O . PHE A 1 96 ? -11.379 8.251 -10.014 1.00 98.06 96 PHE A O 1
ATOM 725 N N . GLN A 1 97 ? -9.434 8.223 -11.140 1.00 98.06 97 GLN A N 1
ATOM 726 C CA . GLN A 1 97 ? -9.482 6.797 -11.462 1.00 98.06 97 GLN A CA 1
ATOM 727 C C . GLN A 1 97 ? -8.776 5.974 -10.390 1.00 98.06 97 GLN A C 1
ATOM 729 O O . GLN A 1 97 ? -7.762 6.404 -9.842 1.00 98.06 97 GLN A O 1
ATOM 734 N N . VAL A 1 98 ? -9.309 4.788 -10.113 1.00 97.94 98 VAL A N 1
ATOM 735 C CA . VAL A 1 98 ? -8.815 3.881 -9.084 1.00 97.94 98 VAL A CA 1
ATOM 736 C C . VAL A 1 98 ? -8.656 2.481 -9.656 1.00 97.94 98 VAL A C 1
ATOM 738 O O . VAL A 1 98 ? -9.600 1.941 -10.233 1.00 97.94 98 VAL A O 1
ATOM 741 N N . TRP A 1 99 ? -7.489 1.885 -9.422 1.00 98.00 99 TRP A N 1
ATOM 742 C CA . TRP A 1 99 ? -7.275 0.440 -9.480 1.00 98.00 99 TRP A CA 1
ATOM 743 C C . TRP A 1 99 ? -7.133 -0.066 -8.053 1.00 98.00 99 TRP A C 1
ATOM 745 O O . TRP A 1 99 ? -6.262 0.385 -7.312 1.00 98.00 99 TRP A O 1
ATOM 755 N N . LEU A 1 100 ? -8.009 -0.975 -7.650 1.00 97.81 100 LEU A N 1
ATOM 756 C CA . LEU A 1 100 ? -8.044 -1.545 -6.314 1.00 97.81 100 LEU A CA 1
ATOM 757 C C . LEU A 1 100 ? -7.870 -3.052 -6.419 1.00 97.81 100 LEU A C 1
ATOM 759 O O . LEU A 1 100 ? -8.552 -3.717 -7.189 1.00 97.81 100 LEU A O 1
ATOM 763 N N . SER A 1 101 ? -6.992 -3.588 -5.591 1.00 96.50 101 SER A N 1
ATOM 764 C CA . SER A 1 101 ? -6.805 -5.008 -5.396 1.00 96.50 101 SER A CA 1
ATOM 765 C C . SER A 1 101 ? -7.149 -5.362 -3.959 1.00 96.50 101 SER A C 1
ATOM 767 O O . SER A 1 101 ? -6.645 -4.744 -3.017 1.00 96.50 101 SER A O 1
ATOM 769 N N . VAL A 1 102 ? -7.970 -6.388 -3.786 1.00 96.94 102 VAL A N 1
ATOM 770 C CA . VAL A 1 102 ? -8.380 -6.882 -2.474 1.00 96.94 102 VAL A CA 1
ATOM 771 C C . VAL A 1 102 ? -8.161 -8.391 -2.413 1.00 96.94 102 VAL A C 1
ATOM 773 O O . VAL A 1 102 ? -8.457 -9.136 -3.346 1.00 96.94 1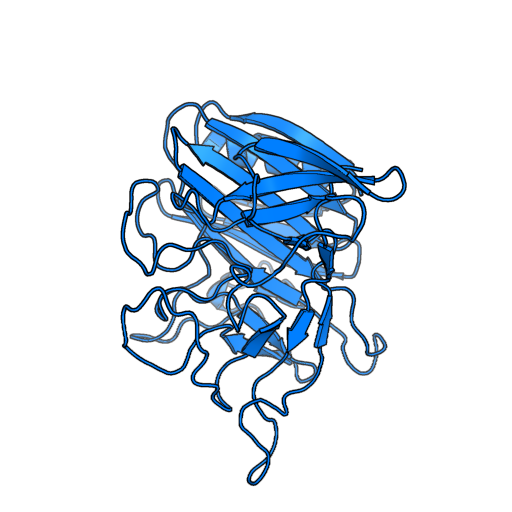02 VAL A O 1
ATOM 776 N N . SER A 1 103 ? -7.594 -8.856 -1.309 1.00 95.25 103 SER A N 1
ATOM 777 C CA . SER A 1 103 ? -7.518 -10.272 -0.960 1.00 95.25 103 SER A CA 1
ATOM 778 C C . SER A 1 103 ? -7.972 -10.465 0.480 1.00 95.25 103 SER A C 1
ATOM 780 O O . SER A 1 103 ? -8.177 -9.497 1.208 1.00 95.25 103 SER A O 1
ATOM 782 N N . GLU A 1 104 ? -8.055 -11.709 0.938 1.00 95.81 104 GLU A N 1
ATOM 783 C CA . GLU A 1 104 ? -8.318 -12.026 2.348 1.00 95.81 104 GLU A CA 1
ATOM 784 C C . GLU A 1 104 ? -7.225 -11.508 3.310 1.00 95.81 104 GLU A C 1
ATOM 786 O O . GLU A 1 104 ? -7.401 -11.537 4.526 1.00 95.81 104 GLU A O 1
ATOM 791 N N . ARG A 1 105 ? -6.087 -11.043 2.772 1.00 95.88 105 ARG A N 1
ATOM 792 C 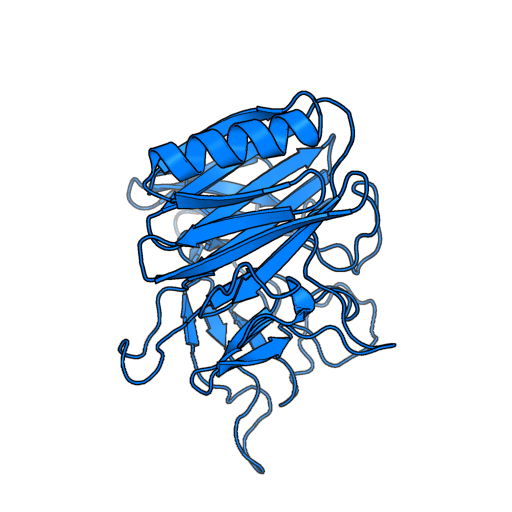CA . ARG A 1 105 ? -4.903 -10.613 3.527 1.00 95.88 105 ARG A CA 1
ATOM 793 C C . ARG A 1 105 ? -4.665 -9.111 3.476 1.00 95.88 105 ARG A C 1
ATOM 795 O O . ARG A 1 105 ? -4.156 -8.557 4.448 1.00 95.88 105 ARG A O 1
ATOM 802 N N . ARG A 1 106 ? -4.969 -8.450 2.354 1.00 96.19 106 ARG A N 1
ATOM 803 C CA . ARG A 1 106 ? -4.594 -7.044 2.142 1.00 96.19 106 ARG A CA 1
ATOM 804 C C . ARG A 1 106 ? -5.493 -6.299 1.161 1.00 96.19 106 ARG A C 1
ATOM 806 O O . ARG A 1 106 ? -6.054 -6.884 0.235 1.00 96.19 106 ARG A O 1
ATOM 813 N N . LEU A 1 107 ? -5.518 -4.981 1.315 1.00 96.06 107 LEU A N 1
ATOM 814 C CA . LEU A 1 107 ? -6.008 -4.026 0.327 1.00 96.06 107 LEU A CA 1
ATOM 815 C C . LEU A 1 107 ? -4.823 -3.223 -0.219 1.00 96.06 107 LEU A C 1
ATOM 817 O O . LEU A 1 107 ? -3.982 -2.746 0.538 1.00 96.06 107 LEU A O 1
ATOM 821 N N . ALA A 1 108 ? -4.722 -3.110 -1.536 1.00 97.44 108 ALA A N 1
ATOM 822 C CA . ALA A 1 108 ? -3.698 -2.311 -2.200 1.00 97.44 108 ALA A CA 1
ATOM 823 C C . ALA A 1 108 ? -4.317 -1.617 -3.406 1.00 97.44 108 ALA A C 1
ATOM 825 O O . ALA A 1 108 ? -5.215 -2.170 -4.038 1.00 97.44 108 ALA A O 1
ATOM 826 N N . GLY A 1 109 ? -3.862 -0.420 -3.742 1.00 97.06 109 GLY A N 1
ATOM 827 C CA . GLY A 1 109 ? -4.463 0.299 -4.853 1.00 97.06 109 GLY A CA 1
ATOM 828 C C . GLY A 1 109 ? -3.684 1.510 -5.312 1.00 97.06 109 GLY A C 1
ATOM 829 O O . GLY A 1 109 ? -2.700 1.921 -4.699 1.00 97.06 109 GLY A O 1
ATOM 830 N N . VAL A 1 110 ? -4.156 2.061 -6.424 1.00 97.69 110 VAL A N 1
ATOM 831 C CA . VAL A 1 110 ? -3.572 3.191 -7.137 1.00 97.69 110 VAL A CA 1
ATOM 832 C C . VAL A 1 110 ? -4.683 4.153 -7.515 1.00 97.69 110 VAL A C 1
ATOM 834 O O . VAL A 1 110 ? -5.642 3.764 -8.176 1.00 97.69 110 VAL A O 1
ATOM 837 N N . CYS A 1 111 ? -4.529 5.411 -7.124 1.00 97.44 111 CYS A N 1
ATOM 838 C CA . CYS A 1 111 ? -5.406 6.518 -7.462 1.00 97.44 111 CYS A CA 1
ATOM 839 C C . CYS A 1 111 ? -4.682 7.437 -8.452 1.00 97.44 111 CYS A C 1
ATOM 841 O O . CYS A 1 111 ? -3.708 8.102 -8.088 1.00 97.44 111 CYS A O 1
ATOM 843 N N . ARG A 1 112 ? -5.159 7.496 -9.700 1.00 97.06 112 ARG A N 1
ATOM 844 C CA . ARG A 1 112 ? -4.670 8.449 -10.704 1.00 97.06 112 ARG A CA 1
ATOM 845 C C . ARG A 1 112 ? -5.482 9.731 -10.648 1.00 97.06 112 ARG A C 1
ATOM 847 O O . ARG A 1 112 ? -6.656 9.749 -11.024 1.00 97.06 112 ARG A O 1
ATOM 854 N N . ILE A 1 113 ? -4.815 10.806 -10.249 1.00 95.94 113 ILE A N 1
ATOM 855 C CA . ILE A 1 113 ? -5.359 12.159 -10.161 1.00 95.94 113 ILE A CA 1
ATOM 856 C C . ILE A 1 113 ? -4.580 13.027 -11.150 1.00 95.94 113 ILE A C 1
ATOM 858 O O . ILE A 1 113 ? -3.414 13.353 -10.918 1.00 95.94 113 ILE A O 1
ATOM 862 N N . SER A 1 114 ? -5.217 13.400 -12.267 1.00 93.50 114 SER A N 1
ATOM 863 C CA . SER A 1 114 ? -4.523 14.026 -13.403 1.00 93.50 114 SER A CA 1
ATOM 864 C C . SER A 1 114 ? -3.331 13.152 -13.842 1.00 93.50 114 SER A C 1
ATOM 866 O O . SER A 1 114 ? -3.516 11.966 -14.099 1.00 93.50 114 SER A O 1
ATOM 868 N N . ASN A 1 115 ? -2.115 13.699 -13.872 1.00 91.25 115 ASN A N 1
ATOM 869 C CA . ASN A 1 115 ? -0.885 12.987 -14.232 1.00 91.25 115 ASN A CA 1
ATOM 870 C C . ASN A 1 115 ? -0.106 12.432 -13.019 1.00 91.25 115 ASN A C 1
ATOM 872 O O . ASN A 1 115 ? 1.076 12.120 -13.149 1.00 91.25 115 ASN A O 1
ATOM 876 N N . SER A 1 116 ? -0.729 12.351 -11.837 1.00 94.00 116 SER A N 1
ATOM 877 C CA . SER A 1 116 ? -0.091 11.907 -10.590 1.00 94.00 116 SER A CA 1
ATOM 878 C C . SER A 1 116 ? -0.739 10.629 -10.055 1.00 94.00 116 SER A C 1
ATOM 880 O O . SER A 1 116 ? -1.967 10.516 -10.032 1.00 94.00 116 SER A O 1
ATOM 882 N N . TYR A 1 117 ? 0.083 9.670 -9.625 1.00 95.75 117 TYR A N 1
ATOM 883 C CA . TYR A 1 117 ? -0.339 8.321 -9.241 1.00 95.75 117 TYR A CA 1
ATOM 884 C C . TYR A 1 117 ? -0.017 8.058 -7.774 1.00 95.75 117 TYR A C 1
ATOM 886 O O . TYR A 1 117 ? 1.120 7.765 -7.411 1.00 95.75 117 TYR A O 1
ATOM 894 N N . HIS A 1 118 ? -1.030 8.141 -6.920 1.00 96.00 118 HIS A N 1
ATOM 895 C CA . HIS A 1 118 ? -0.874 7.898 -5.489 1.00 96.00 118 HIS A CA 1
ATOM 896 C C . HIS A 1 118 ? -1.305 6.484 -5.163 1.00 96.00 118 HIS A C 1
ATOM 898 O O . HIS A 1 118 ? -2.429 6.091 -5.466 1.00 96.00 118 HIS A O 1
ATOM 904 N N . SER A 1 119 ? -0.421 5.706 -4.558 1.00 95.81 119 SER A N 1
ATOM 905 C CA . SER A 1 119 ? -0.676 4.307 -4.248 1.00 95.81 119 SER A CA 1
ATOM 906 C C . SER A 1 119 ? -0.568 3.999 -2.765 1.00 95.81 119 SER A C 1
ATOM 908 O O . SER A 1 119 ? 0.044 4.742 -1.989 1.00 95.81 119 SER A O 1
ATOM 910 N N . PHE A 1 120 ? -1.189 2.889 -2.379 1.00 97.00 120 PHE A N 1
ATOM 911 C CA . PHE A 1 120 ? -1.210 2.398 -1.011 1.00 97.00 120 PHE A CA 1
ATOM 912 C C . PHE A 1 120 ? -1.168 0.871 -0.943 1.00 97.00 120 PHE A C 1
ATOM 914 O O . PHE A 1 120 ? -1.624 0.178 -1.856 1.00 97.00 120 PHE A O 1
ATOM 921 N N . TYR A 1 121 ? -0.682 0.366 0.188 1.00 97.88 121 TYR A N 1
ATOM 922 C CA . TYR A 1 121 ? -0.781 -1.032 0.599 1.00 97.88 121 TYR A CA 1
ATOM 923 C C . TYR A 1 121 ? -1.125 -1.075 2.084 1.00 97.88 121 TYR A C 1
ATOM 925 O O . TYR A 1 121 ? -0.473 -0.414 2.891 1.00 97.88 121 TYR A O 1
ATOM 933 N N . LEU A 1 122 ? -2.120 -1.871 2.457 1.00 98.31 122 LEU A N 1
ATOM 934 C CA . LEU A 1 122 ? -2.529 -2.032 3.843 1.00 98.31 122 LEU A CA 1
ATOM 935 C C . LEU A 1 122 ? -2.992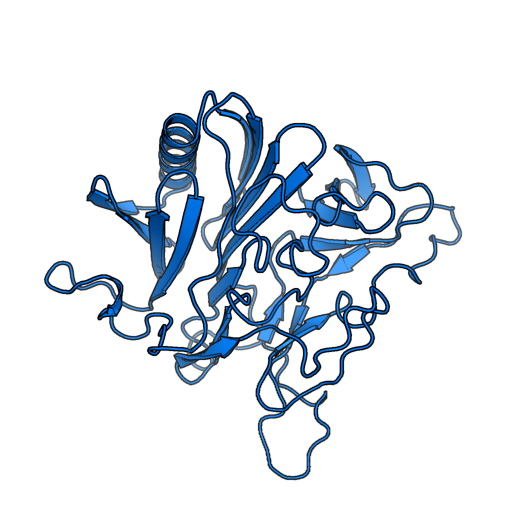 -3.467 4.103 1.00 98.31 122 LEU A C 1
ATOM 937 O O . LEU A 1 122 ? -3.942 -3.957 3.491 1.00 98.31 122 LEU A O 1
ATOM 941 N N . GLY A 1 123 ? -2.319 -4.145 5.027 1.00 97.75 123 GLY A N 1
ATOM 942 C CA . GLY A 1 123 ? -2.655 -5.504 5.443 1.00 97.75 123 GLY A CA 1
ATOM 943 C C . GLY A 1 123 ? -1.437 -6.415 5.497 1.00 97.75 123 GLY A C 1
ATOM 944 O O . GLY A 1 123 ? -0.301 -5.959 5.610 1.00 97.75 123 GLY A O 1
ATOM 945 N N . LEU A 1 124 ? -1.676 -7.720 5.445 1.00 97.50 124 LEU A N 1
ATOM 946 C CA . LEU A 1 124 ? -0.648 -8.727 5.668 1.00 97.50 124 LEU A CA 1
ATOM 947 C C . LEU A 1 124 ? 0.228 -8.947 4.426 1.00 97.50 124 LEU A C 1
ATOM 949 O O . LEU A 1 124 ? -0.247 -8.952 3.291 1.00 97.50 124 LEU A O 1
ATOM 953 N N . LEU A 1 125 ? 1.514 -9.171 4.667 1.00 96.88 125 LEU A N 1
ATOM 954 C CA . LEU A 1 125 ? 2.511 -9.672 3.728 1.00 96.88 125 LEU A CA 1
ATOM 955 C C . LEU A 1 125 ? 2.302 -11.175 3.475 1.00 96.88 125 LEU A C 1
ATOM 957 O O . LEU A 1 125 ? 1.493 -11.839 4.140 1.00 96.88 125 LEU A O 1
ATOM 961 N N . LEU A 1 126 ? 3.076 -11.727 2.544 1.00 96.75 126 LEU A N 1
ATOM 962 C CA . LEU A 1 126 ? 3.341 -13.163 2.444 1.00 96.75 126 LEU A CA 1
ATOM 963 C C . LEU A 1 126 ? 4.610 -13.474 3.256 1.00 96.75 126 LEU A C 1
ATOM 965 O O . LEU A 1 126 ? 5.705 -13.281 2.724 1.00 96.75 126 LEU A O 1
ATOM 969 N N . PRO A 1 127 ? 4.497 -13.866 4.542 1.00 96.69 127 PRO A N 1
ATOM 970 C CA . PRO A 1 127 ? 5.655 -14.000 5.417 1.00 96.69 127 PRO A CA 1
ATOM 971 C C . PRO A 1 127 ? 6.503 -15.225 5.066 1.00 96.69 127 PRO A C 1
ATOM 973 O O . PRO A 1 127 ? 5.972 -16.256 4.655 1.00 96.69 127 PRO A O 1
ATOM 976 N N . PHE A 1 128 ? 7.811 -15.146 5.319 1.00 96.12 128 PHE A N 1
ATOM 977 C CA . PHE A 1 128 ? 8.703 -16.317 5.264 1.00 96.12 128 PHE A CA 1
ATOM 978 C C . PHE A 1 128 ? 8.708 -17.145 6.553 1.00 96.12 128 PHE A C 1
ATOM 980 O O . PHE A 1 128 ? 9.231 -18.256 6.580 1.00 96.12 128 PHE A O 1
ATOM 987 N N . ALA A 1 129 ? 8.106 -16.616 7.618 1.00 94.12 129 ALA A N 1
ATOM 988 C CA . ALA A 1 129 ? 7.931 -17.299 8.890 1.00 94.12 129 ALA A CA 1
ATOM 989 C C . ALA A 1 129 ? 6.499 -17.832 9.051 1.00 94.12 129 ALA A C 1
ATOM 991 O O . ALA A 1 129 ? 5.549 -17.333 8.442 1.00 94.12 129 ALA A O 1
ATOM 992 N N . ASN A 1 130 ? 6.340 -18.839 9.913 1.00 92.94 130 ASN A N 1
ATOM 993 C CA . ASN A 1 130 ? 5.028 -19.358 10.283 1.00 92.94 130 ASN A CA 1
ATOM 994 C C . ASN A 1 130 ? 4.253 -18.368 11.177 1.00 92.94 130 ASN A C 1
ATOM 996 O O . ASN A 1 130 ? 4.816 -17.435 11.752 1.00 92.94 130 ASN A O 1
ATOM 1000 N N . THR A 1 131 ? 2.948 -18.598 11.330 1.00 90.56 131 THR A N 1
ATOM 1001 C CA . THR A 1 131 ? 2.059 -17.731 12.121 1.00 90.56 131 THR A CA 1
ATOM 1002 C C . THR A 1 131 ? 2.430 -17.667 13.605 1.00 90.56 131 THR A C 1
ATOM 1004 O O . THR A 1 131 ? 2.108 -16.687 14.266 1.00 90.56 131 THR A O 1
ATOM 1007 N N . GLU A 1 132 ? 3.117 -18.673 14.148 1.00 92.56 132 GLU A N 1
ATOM 1008 C CA . GLU A 1 132 ? 3.565 -18.647 15.546 1.00 92.56 132 GLU A CA 1
ATOM 1009 C C . GLU A 1 132 ? 4.729 -17.674 15.749 1.00 92.56 132 GLU A C 1
ATOM 1011 O O . GLU A 1 132 ? 4.728 -16.895 16.701 1.00 92.56 132 GLU A O 1
ATOM 1016 N N . SER A 1 133 ? 5.697 -17.686 14.830 1.00 93.69 133 SER A N 1
ATOM 1017 C CA . SER A 1 133 ? 6.896 -16.847 14.896 1.00 93.69 133 SER A CA 1
ATOM 1018 C C . SER A 1 133 ? 6.641 -15.432 14.389 1.00 93.69 133 SER A C 1
ATOM 1020 O O . SER A 1 133 ? 7.287 -14.495 14.845 1.00 93.69 133 SER A O 1
ATOM 1022 N N . TYR A 1 134 ? 5.697 -15.259 13.460 1.00 95.19 134 TYR A N 1
ATOM 1023 C CA . TYR A 1 134 ? 5.338 -13.957 12.908 1.00 95.19 134 TYR A CA 1
ATOM 1024 C C . TYR A 1 134 ? 3.811 -13.811 12.797 1.00 95.19 134 TYR A C 1
ATOM 1026 O O . TYR A 1 134 ? 3.231 -13.955 11.719 1.00 95.19 134 TYR A O 1
ATOM 1034 N N . PRO A 1 135 ? 3.127 -13.533 13.922 1.00 93.06 135 PRO A N 1
ATOM 1035 C CA . PRO A 1 135 ? 1.667 -13.611 14.007 1.00 93.06 135 PRO A CA 1
ATOM 1036 C C . PRO A 1 135 ? 0.929 -12.461 13.325 1.00 93.06 135 PRO A C 1
ATOM 1038 O O . PRO A 1 135 ? -0.263 -12.582 13.048 1.00 93.06 135 PRO A O 1
ATOM 1041 N N . PHE A 1 136 ? 1.598 -11.333 13.087 1.00 96.12 136 PHE A N 1
ATOM 1042 C CA . PHE A 1 136 ? 0.994 -10.169 12.446 1.00 96.12 136 PHE A CA 1
ATOM 1043 C C . PHE A 1 136 ? 1.965 -9.534 11.440 1.00 96.12 136 PHE A C 1
ATOM 1045 O O . PHE A 1 136 ? 2.512 -8.464 11.705 1.00 96.12 136 PHE A O 1
ATOM 1052 N N . PRO A 1 137 ? 2.209 -10.189 10.289 1.00 96.69 137 PRO A N 1
ATOM 1053 C CA . PRO A 1 137 ? 3.135 -9.714 9.268 1.00 96.69 137 PRO A CA 1
ATOM 1054 C C . PRO A 1 137 ? 2.506 -8.587 8.455 1.00 96.69 137 PRO A C 1
ATOM 1056 O O . PRO A 1 137 ? 2.221 -8.751 7.277 1.00 96.69 137 PRO A O 1
ATOM 1059 N N . CYS A 1 138 ? 2.192 -7.470 9.101 1.00 97.50 138 CYS A N 1
ATOM 1060 C CA . CYS A 1 138 ? 1.437 -6.378 8.505 1.00 97.50 138 CYS A CA 1
ATOM 1061 C C . CYS A 1 138 ? 2.360 -5.294 7.946 1.00 97.50 138 CYS A C 1
ATOM 1063 O O . CYS A 1 138 ? 3.348 -4.919 8.574 1.00 97.50 138 CYS A O 1
ATOM 1065 N N . PHE A 1 139 ? 1.975 -4.743 6.799 1.00 97.94 139 PHE A N 1
ATOM 1066 C CA . PHE A 1 139 ? 2.580 -3.569 6.190 1.00 97.94 139 PHE A CA 1
ATOM 1067 C C . PHE A 1 139 ? 1.512 -2.502 5.947 1.00 97.94 139 PHE A C 1
ATOM 1069 O O . PHE A 1 139 ? 0.391 -2.806 5.529 1.00 97.94 139 PHE A O 1
ATOM 1076 N N . ALA A 1 140 ? 1.868 -1.252 6.220 1.00 97.44 140 ALA A N 1
ATOM 1077 C CA . ALA A 1 140 ? 1.063 -0.076 5.934 1.00 97.44 140 ALA A CA 1
ATOM 1078 C C . ALA A 1 140 ? 1.937 0.923 5.176 1.00 97.44 140 ALA A C 1
ATOM 1080 O O . ALA A 1 140 ? 2.933 1.408 5.709 1.00 97.44 140 ALA A O 1
ATOM 1081 N N . GLY A 1 141 ? 1.581 1.231 3.935 1.00 95.44 141 GLY A N 1
ATOM 1082 C CA . GLY A 1 141 ? 2.383 2.088 3.073 1.00 95.44 141 GLY A CA 1
ATOM 1083 C C . GLY A 1 141 ? 1.531 3.015 2.229 1.00 95.44 141 GLY A C 1
ATOM 1084 O O . GLY A 1 141 ? 0.457 2.638 1.765 1.00 95.44 141 GLY A O 1
ATOM 1085 N N . GLY A 1 142 ? 2.037 4.228 2.024 1.00 94.31 142 GLY A N 1
ATOM 1086 C CA . GLY A 1 142 ? 1.384 5.282 1.256 1.00 94.31 142 GLY A CA 1
ATOM 1087 C C . GLY A 1 142 ? 2.353 6.040 0.361 1.00 94.31 142 GLY A C 1
ATOM 1088 O O . GLY A 1 142 ? 3.481 5.605 0.144 1.00 94.31 142 GLY A O 1
ATOM 1089 N N . SER A 1 143 ? 1.917 7.186 -0.158 1.00 92.00 143 SER A N 1
ATOM 1090 C CA . SER A 1 143 ? 2.678 7.965 -1.139 1.00 92.00 143 SER A CA 1
ATOM 1091 C C . SER A 1 143 ? 3.675 8.962 -0.509 1.00 92.00 143 SER A C 1
ATOM 1093 O O . SER A 1 143 ? 3.748 10.127 -0.907 1.00 92.00 143 SER A O 1
ATOM 1095 N N . GLY A 1 144 ? 4.441 8.503 0.489 1.00 83.12 144 GLY A N 1
ATOM 1096 C CA . GLY A 1 144 ? 5.496 9.267 1.171 1.00 83.12 144 GLY A CA 1
ATOM 1097 C C . GLY A 1 144 ? 5.014 10.536 1.891 1.00 83.12 144 GLY A C 1
ATOM 1098 O O . GLY A 1 144 ? 3.875 10.616 2.356 1.00 83.12 144 GLY A O 1
ATOM 1099 N N . ASP A 1 145 ? 5.877 11.557 1.953 1.00 85.50 145 ASP A N 1
ATOM 1100 C CA . ASP A 1 145 ? 5.633 12.829 2.669 1.00 85.50 145 ASP A CA 1
ATOM 1101 C C . ASP A 1 145 ? 4.783 13.825 1.857 1.00 85.50 145 ASP A C 1
ATOM 1103 O O . ASP A 1 145 ? 4.800 15.034 2.088 1.00 85.50 145 ASP A O 1
ATOM 1107 N N . ALA A 1 146 ? 4.034 13.347 0.865 1.00 82.62 146 ALA A N 1
ATOM 1108 C CA . ALA A 1 146 ? 3.131 14.197 0.111 1.00 82.62 146 ALA A CA 1
ATOM 1109 C C . ALA A 1 146 ? 1.972 14.682 1.001 1.00 82.62 146 ALA A C 1
ATOM 1111 O O . ALA A 1 146 ? 1.063 13.927 1.345 1.00 82.62 146 ALA A O 1
ATOM 1112 N N . ASP A 1 147 ? 1.963 15.971 1.343 1.00 82.88 147 ASP A N 1
ATOM 1113 C CA . ASP A 1 147 ? 0.818 16.577 2.035 1.00 82.88 147 ASP A CA 1
ATOM 1114 C C . ASP A 1 147 ? -0.391 16.776 1.106 1.00 82.88 147 ASP A C 1
ATOM 1116 O O . ASP A 1 147 ? -1.537 16.741 1.559 1.00 82.88 147 ASP A O 1
ATOM 1120 N N . LEU A 1 148 ? -0.131 16.947 -0.194 1.00 90.38 148 LEU A N 1
ATOM 1121 C CA . LEU A 1 148 ? -1.118 17.171 -1.250 1.00 90.38 148 LEU A CA 1
ATOM 1122 C C . LEU A 1 148 ? -0.846 16.250 -2.442 1.00 90.38 148 LEU A C 1
ATOM 1124 O O . LEU A 1 148 ? 0.309 15.957 -2.761 1.00 90.38 148 LEU A O 1
ATOM 1128 N N . TRP A 1 149 ? -1.903 15.874 -3.166 1.00 92.06 149 TRP A N 1
ATOM 1129 C CA . TRP A 1 149 ? -1.810 15.037 -4.370 1.00 92.06 149 TRP A CA 1
ATOM 1130 C C . TRP A 1 149 ? -0.940 15.650 -5.484 1.00 92.06 149 TRP A C 1
ATOM 1132 O O . TRP A 1 149 ? -0.360 14.934 -6.303 1.00 92.06 149 TRP A O 1
ATOM 1142 N N . SER A 1 150 ? -0.841 16.979 -5.520 1.00 92.12 150 SER A N 1
ATOM 1143 C CA . SER A 1 150 ? -0.068 17.733 -6.508 1.00 92.12 150 SER A CA 1
ATOM 1144 C C . SER A 1 150 ? 1.382 17.977 -6.083 1.00 92.12 150 SER A C 1
ATOM 1146 O O . SER A 1 150 ? 2.080 18.748 -6.739 1.00 92.12 150 SER A O 1
ATOM 1148 N N . SER A 1 151 ? 1.837 17.388 -4.970 1.00 88.94 151 SER A N 1
ATOM 1149 C CA . SER A 1 151 ? 3.211 17.559 -4.500 1.00 88.94 151 SER A CA 1
ATOM 1150 C C . SER A 1 151 ? 4.210 17.039 -5.531 1.00 88.94 151 SER A C 1
ATOM 1152 O O . SER A 1 151 ? 4.148 15.887 -5.956 1.00 88.94 151 SER A O 1
ATOM 1154 N N . THR A 1 152 ? 5.167 17.892 -5.889 1.00 86.94 152 THR A N 1
ATOM 1155 C CA . THR A 1 152 ? 6.319 17.550 -6.734 1.00 86.94 152 THR A CA 1
ATOM 1156 C C . THR A 1 152 ? 7.598 17.381 -5.912 1.00 86.94 152 THR A C 1
ATOM 1158 O O . THR A 1 152 ? 8.698 17.407 -6.469 1.00 86.94 152 THR A O 1
ATOM 1161 N N . SER A 1 153 ? 7.474 17.263 -4.584 1.00 85.56 153 SER A N 1
ATOM 1162 C CA . SER A 1 153 ? 8.611 16.997 -3.702 1.00 85.56 153 SER A CA 1
ATOM 1163 C C . SER A 1 153 ? 9.228 15.643 -4.039 1.00 85.56 153 SER A C 1
ATOM 1165 O O . SER A 1 153 ? 8.520 14.663 -4.277 1.00 85.56 153 SER A O 1
ATOM 1167 N N . VAL A 1 154 ? 10.556 15.554 -3.977 1.00 78.44 154 VAL A N 1
ATOM 1168 C CA . VAL A 1 154 ? 11.272 14.275 -4.100 1.00 78.44 154 VAL A CA 1
ATOM 1169 C C . VAL A 1 154 ? 10.850 13.265 -3.026 1.00 78.44 154 VAL A C 1
ATOM 1171 O O . VAL A 1 154 ? 10.966 12.062 -3.230 1.00 78.44 154 VAL A O 1
ATOM 1174 N N . GLN A 1 155 ? 10.290 13.753 -1.918 1.00 83.62 155 GLN A N 1
ATOM 1175 C CA . GLN A 1 155 ? 9.791 12.950 -0.806 1.00 83.62 155 GLN A CA 1
ATOM 1176 C C . GLN A 1 155 ? 8.395 12.350 -1.054 1.00 83.62 155 GLN A C 1
ATOM 1178 O O . GLN A 1 155 ? 7.981 11.462 -0.308 1.00 83.62 155 GLN A O 1
ATOM 1183 N N . ALA A 1 156 ? 7.681 12.809 -2.091 1.00 87.19 156 ALA A N 1
ATOM 1184 C CA . ALA A 1 156 ? 6.463 12.177 -2.585 1.00 87.19 156 ALA A CA 1
ATOM 1185 C C . ALA A 1 156 ? 6.850 10.982 -3.465 1.00 87.19 156 ALA A C 1
ATOM 1187 O O . ALA A 1 156 ? 7.367 11.156 -4.575 1.00 87.19 156 ALA A O 1
ATOM 1188 N N . CYS A 1 157 ? 6.632 9.766 -2.977 1.00 88.75 157 CYS A N 1
ATOM 1189 C CA . CYS A 1 157 ? 6.949 8.539 -3.703 1.00 88.75 157 CYS A CA 1
ATOM 1190 C C . CYS A 1 157 ? 5.931 7.445 -3.397 1.00 88.75 157 CYS A C 1
ATOM 1192 O O . CYS A 1 157 ? 5.363 7.436 -2.316 1.00 88.75 157 CYS A O 1
ATOM 1194 N N . ALA A 1 158 ? 5.722 6.506 -4.313 1.00 91.44 158 ALA A N 1
ATOM 1195 C CA . ALA A 1 158 ? 4.885 5.338 -4.065 1.00 91.44 158 ALA A CA 1
ATOM 1196 C C . ALA A 1 158 ? 5.494 4.447 -2.967 1.00 91.44 158 ALA A C 1
ATOM 1198 O O . ALA A 1 158 ? 6.714 4.376 -2.836 1.00 91.44 158 ALA A O 1
ATOM 1199 N N . TYR A 1 159 ? 4.644 3.729 -2.228 1.00 91.81 159 TYR A N 1
ATOM 1200 C CA . TYR A 1 159 ? 5.020 2.959 -1.032 1.00 91.81 159 TYR A CA 1
ATOM 1201 C C . TYR A 1 159 ? 6.128 1.897 -1.186 1.00 91.81 159 TYR A C 1
ATOM 1203 O O . TYR A 1 159 ? 6.730 1.582 -0.156 1.00 91.81 159 TYR A O 1
ATOM 1211 N N . PRO A 1 160 ? 6.397 1.294 -2.373 1.00 91.38 160 PRO A N 1
ATOM 1212 C CA . PRO A 1 160 ? 7.542 0.397 -2.521 1.00 91.38 160 PRO A CA 1
ATOM 1213 C C . PRO A 1 160 ? 8.873 1.150 -2.469 1.00 91.38 160 PRO A C 1
ATOM 1215 O O . PRO A 1 160 ? 9.879 0.594 -2.052 1.00 91.38 160 PRO A O 1
ATOM 1218 N N . TRP A 1 161 ? 8.888 2.418 -2.878 1.00 87.38 161 TRP A N 1
ATOM 1219 C CA . TRP A 1 161 ? 10.036 3.289 -2.672 1.00 87.38 161 TRP A CA 1
ATOM 1220 C C . TRP A 1 161 ? 9.941 3.943 -1.301 1.00 87.38 161 TRP A C 1
ATOM 1222 O O . TRP A 1 161 ? 8.868 4.104 -0.720 1.00 87.38 161 TRP A O 1
ATOM 1232 N N . TYR A 1 162 ? 11.085 4.381 -0.806 1.00 76.56 162 TYR A N 1
ATOM 1233 C CA . TYR A 1 162 ? 11.185 5.110 0.447 1.00 76.56 162 TYR A CA 1
ATOM 1234 C C . TYR A 1 162 ? 11.471 6.588 0.171 1.00 76.56 162 TYR A C 1
ATOM 1236 O O . TYR A 1 162 ? 12.488 6.958 -0.416 1.00 76.56 162 TYR A O 1
ATOM 1244 N N . GLY A 1 163 ? 10.521 7.433 0.561 1.00 66.75 163 GLY A N 1
ATOM 1245 C CA . GLY A 1 163 ? 10.524 8.869 0.301 1.00 66.75 163 GLY A CA 1
ATOM 1246 C C . GLY A 1 163 ? 11.123 9.650 1.455 1.00 66.75 163 GLY A C 1
ATOM 1247 O O . GLY A 1 163 ? 12.182 9.307 1.983 1.00 66.75 163 GLY A O 1
ATOM 1248 N N . GLY A 1 164 ? 10.439 10.729 1.834 1.00 71.94 164 GLY A N 1
ATOM 1249 C CA . GLY A 1 164 ? 10.758 11.450 3.061 1.00 71.94 164 GLY A CA 1
ATOM 1250 C C . GLY A 1 164 ? 10.539 10.590 4.306 1.00 71.94 164 GLY A C 1
ATOM 1251 O O . GLY A 1 164 ? 9.966 9.501 4.251 1.00 71.94 164 GLY A O 1
ATOM 1252 N N . THR A 1 165 ? 11.056 11.065 5.433 1.00 79.38 165 THR A N 1
ATOM 1253 C CA . THR A 1 165 ? 10.995 10.326 6.693 1.00 79.38 165 THR A CA 1
ATOM 1254 C C . THR A 1 165 ? 9.768 10.679 7.514 1.00 79.38 165 THR A C 1
ATOM 1256 O O . THR A 1 165 ? 9.496 9.970 8.462 1.00 79.38 165 THR A O 1
ATOM 1259 N N . SER A 1 166 ? 8.993 11.715 7.190 1.00 86.81 166 SER A N 1
ATOM 1260 C CA . SER A 1 166 ? 7.914 12.205 8.064 1.00 86.81 166 SER A CA 1
ATOM 1261 C C . SER A 1 166 ? 6.687 11.291 8.090 1.00 86.81 166 SER A C 1
ATOM 1263 O O . SER A 1 166 ? 5.975 11.260 9.092 1.00 86.81 166 SER A O 1
ATOM 1265 N N . ARG A 1 167 ? 6.410 10.575 6.998 1.00 90.44 167 ARG A N 1
ATOM 1266 C CA . ARG A 1 167 ? 5.267 9.674 6.773 1.00 90.44 167 ARG A CA 1
ATOM 1267 C C . ARG A 1 167 ? 5.741 8.376 6.114 1.00 90.44 167 ARG A C 1
ATOM 1269 O O . ARG A 1 167 ? 5.263 8.024 5.031 1.00 90.44 167 ARG A O 1
ATOM 1276 N N . PRO A 1 168 ? 6.700 7.668 6.729 1.00 89.38 168 PRO A N 1
ATOM 1277 C CA . PRO A 1 168 ? 7.286 6.499 6.111 1.00 89.38 168 PRO A CA 1
ATOM 1278 C C . PRO A 1 168 ? 6.245 5.381 6.064 1.00 89.38 168 PRO A C 1
ATOM 1280 O O . PRO A 1 168 ? 5.348 5.310 6.910 1.00 89.38 168 PRO A O 1
ATOM 1283 N N . SER A 1 169 ? 6.396 4.471 5.106 1.00 93.38 169 SER A N 1
ATOM 1284 C CA . SER A 1 169 ? 5.746 3.165 5.202 1.00 93.38 169 SER A CA 1
ATOM 1285 C C . SER A 1 169 ? 6.206 2.457 6.485 1.00 93.38 169 SER A C 1
ATOM 1287 O O . SER A 1 169 ? 7.269 2.753 7.025 1.00 93.38 169 SER A O 1
ATOM 1289 N N . GLN A 1 170 ? 5.407 1.537 7.006 1.00 94.44 170 GLN A N 1
ATOM 1290 C CA . GLN A 1 170 ? 5.645 0.871 8.285 1.00 94.44 170 GLN A CA 1
ATOM 1291 C C . GLN A 1 170 ? 5.433 -0.634 8.129 1.00 94.44 170 GLN A C 1
ATOM 1293 O O . GLN A 1 170 ? 4.453 -1.067 7.518 1.00 94.44 170 GLN A O 1
ATOM 1298 N N . VAL A 1 171 ? 6.323 -1.428 8.722 1.00 95.81 171 VAL A N 1
ATOM 1299 C CA . VAL A 1 171 ? 6.190 -2.886 8.822 1.00 95.81 171 VAL A CA 1
ATOM 1300 C C . VAL A 1 171 ? 6.158 -3.312 10.285 1.00 95.81 171 VAL A C 1
ATOM 1302 O O . VAL A 1 171 ? 6.936 -2.829 11.105 1.00 95.81 171 VAL A O 1
ATOM 1305 N N . CYS A 1 172 ? 5.236 -4.203 10.638 1.00 96.00 172 CYS A N 1
ATOM 1306 C CA . CYS A 1 172 ? 5.190 -4.796 11.969 1.00 96.00 172 CYS A CA 1
ATOM 1307 C C . CYS A 1 172 ? 6.205 -5.935 12.018 1.00 96.00 172 CYS A C 1
ATOM 1309 O O . CYS A 1 172 ? 6.115 -6.841 11.206 1.00 96.00 172 CYS A O 1
ATOM 1311 N N . LEU A 1 173 ? 7.170 -5.903 12.928 1.00 94.88 173 LEU A N 1
ATOM 1312 C CA . LEU A 1 173 ? 8.186 -6.938 13.107 1.00 94.88 173 LEU A CA 1
ATOM 1313 C C . LEU A 1 173 ? 7.610 -8.180 13.815 1.00 94.88 173 LEU A C 1
ATOM 1315 O O . LEU A 1 173 ? 6.582 -8.077 14.488 1.00 94.88 173 LEU A O 1
ATOM 1319 N N . PRO A 1 174 ? 8.289 -9.344 13.762 1.00 93.69 174 PRO A N 1
ATOM 1320 C CA . PRO A 1 174 ? 7.885 -10.551 14.494 1.00 93.69 174 PRO A CA 1
ATOM 1321 C C . PRO A 1 174 ? 7.606 -10.327 15.989 1.00 93.69 174 PRO A C 1
ATOM 1323 O O . PRO A 1 174 ? 6.658 -10.886 16.538 1.00 93.69 174 PRO A O 1
ATOM 1326 N N . GLY A 1 175 ? 8.367 -9.433 16.633 1.00 90.56 175 GLY A N 1
ATOM 1327 C CA . GLY A 1 175 ? 8.164 -9.034 18.031 1.00 90.56 175 GLY A CA 1
ATOM 1328 C C . GLY A 1 175 ? 6.954 -8.120 18.290 1.00 90.56 175 GLY A C 1
ATOM 1329 O O . GLY A 1 175 ? 6.710 -7.749 19.435 1.00 90.56 175 GLY A O 1
ATOM 1330 N N . GLY A 1 176 ? 6.203 -7.723 17.258 1.00 91.38 176 GLY A N 1
ATOM 1331 C CA . GLY A 1 176 ? 5.018 -6.861 17.346 1.00 91.38 176 GLY A CA 1
ATOM 1332 C C . GLY A 1 176 ? 5.297 -5.352 17.321 1.00 91.38 176 GLY A C 1
ATOM 1333 O O . GLY A 1 176 ? 4.354 -4.563 17.251 1.00 91.38 176 GLY A O 1
ATOM 1334 N N . GLY A 1 177 ? 6.566 -4.937 17.368 1.00 92.12 177 GLY A N 1
ATOM 1335 C CA . GLY A 1 177 ? 6.974 -3.541 17.184 1.00 92.12 177 GLY A CA 1
ATOM 1336 C C . GLY A 1 177 ? 6.857 -3.098 15.725 1.00 92.12 177 GLY A C 1
ATOM 1337 O O . GLY A 1 177 ? 7.013 -3.912 14.823 1.00 92.12 177 GLY A O 1
ATOM 1338 N N . TRP A 1 178 ? 6.595 -1.815 15.486 1.00 93.62 178 TRP A N 1
ATOM 1339 C CA . TRP A 1 178 ? 6.571 -1.244 14.137 1.00 93.62 178 TRP A CA 1
ATOM 1340 C C . TRP A 1 178 ? 7.919 -0.616 13.795 1.00 93.62 178 TRP A C 1
ATOM 1342 O O . TRP A 1 178 ? 8.471 0.126 14.607 1.00 93.62 178 TRP A O 1
ATOM 1352 N N . GLN A 1 179 ? 8.422 -0.903 12.598 1.00 92.12 179 GLN A N 1
ATOM 1353 C CA . GLN A 1 179 ? 9.632 -0.313 12.044 1.00 92.12 179 GLN A CA 1
ATOM 1354 C C . GLN A 1 179 ? 9.295 0.479 10.780 1.00 92.12 179 GLN A C 1
ATOM 1356 O O . GLN A 1 179 ? 8.592 -0.012 9.891 1.00 92.12 179 GLN A O 1
ATOM 1361 N N . ALA A 1 180 ? 9.826 1.699 10.695 1.00 90.88 180 ALA A N 1
ATOM 1362 C CA . ALA A 1 180 ? 9.691 2.526 9.507 1.00 90.88 180 ALA A CA 1
ATOM 1363 C C . ALA A 1 180 ? 10.495 1.926 8.347 1.00 90.88 180 ALA A C 1
ATOM 1365 O O . ALA A 1 180 ? 11.623 1.472 8.519 1.00 90.88 180 ALA A O 1
ATOM 1366 N N . VAL A 1 181 ? 9.911 1.959 7.157 1.00 89.56 181 VAL A N 1
ATOM 1367 C CA . VAL A 1 181 ? 10.546 1.580 5.899 1.00 89.56 181 VAL A CA 1
ATOM 1368 C C . VAL A 1 181 ? 10.949 2.869 5.194 1.00 89.56 181 VAL A C 1
ATOM 1370 O O . VAL A 1 181 ? 10.103 3.588 4.658 1.00 89.56 181 VAL A O 1
ATOM 1373 N N . ALA A 1 182 ? 12.231 3.210 5.304 1.00 82.56 182 ALA A N 1
ATOM 1374 C CA . ALA A 1 182 ? 12.776 4.524 4.972 1.00 82.56 182 ALA A CA 1
ATOM 1375 C C . ALA A 1 182 ? 14.282 4.444 4.651 1.00 82.56 182 ALA A C 1
ATOM 1377 O O . ALA A 1 182 ? 14.905 3.397 4.797 1.00 82.56 182 ALA A O 1
ATOM 1378 N N . LYS A 1 183 ? 14.885 5.570 4.247 1.00 72.75 183 LYS A N 1
ATOM 1379 C CA . LYS A 1 183 ? 16.344 5.713 4.075 1.00 72.75 183 LYS A CA 1
ATOM 1380 C C . LYS A 1 183 ? 16.987 6.440 5.257 1.00 72.75 183 LYS A C 1
ATOM 1382 O O . LYS A 1 183 ? 16.374 7.347 5.823 1.00 72.75 183 LYS A O 1
ATOM 1387 N N . SER A 1 184 ? 18.257 6.156 5.560 1.00 57.44 184 SER A N 1
ATOM 1388 C CA . SER A 1 184 ? 19.030 6.953 6.524 1.00 57.44 184 SER A CA 1
ATOM 1389 C C . SER A 1 184 ? 19.871 8.036 5.838 1.00 57.44 184 SER A C 1
ATOM 1391 O O . SER A 1 184 ? 21.075 7.898 5.656 1.00 57.44 184 SER A O 1
ATOM 1393 N N . GLY A 1 185 ? 19.269 9.152 5.433 1.00 56.22 185 GLY A N 1
ATOM 1394 C CA . GLY A 1 185 ? 20.055 10.263 4.888 1.00 56.22 185 GLY A CA 1
ATOM 1395 C C . GLY A 1 185 ? 19.226 11.359 4.235 1.00 56.22 185 GLY A C 1
ATOM 1396 O O . GLY A 1 185 ? 18.242 11.087 3.552 1.00 56.22 185 GLY A O 1
ATOM 1397 N N . GLY A 1 186 ? 19.647 12.609 4.440 1.00 45.72 186 GLY A N 1
ATOM 1398 C CA . GLY A 1 186 ? 18.979 13.813 3.936 1.00 45.72 186 GLY A CA 1
ATOM 1399 C C . GLY A 1 186 ? 19.364 14.229 2.512 1.00 45.72 186 GLY A C 1
ATOM 1400 O O . GLY A 1 186 ? 19.033 15.340 2.112 1.00 45.72 186 GLY A O 1
ATOM 1401 N N . SER A 1 187 ? 20.085 13.405 1.743 1.00 48.75 187 SER A N 1
ATOM 1402 C CA . SER A 1 187 ? 20.372 13.734 0.345 1.00 48.75 187 SER A CA 1
ATOM 1403 C C . SER A 1 187 ? 19.111 13.552 -0.505 1.00 48.75 187 SER A C 1
ATOM 1405 O O . SER A 1 187 ? 18.595 12.446 -0.673 1.00 48.75 187 SER A O 1
ATOM 1407 N N . ASP A 1 188 ? 18.622 14.663 -1.054 1.00 45.72 188 ASP A N 1
ATOM 1408 C CA . ASP A 1 188 ? 17.482 14.785 -1.980 1.00 45.72 188 ASP A CA 1
ATOM 1409 C C . ASP A 1 188 ? 17.751 14.194 -3.378 1.00 45.72 188 ASP A C 1
ATOM 1411 O O . ASP A 1 188 ? 17.036 14.458 -4.347 1.00 45.72 188 ASP A O 1
ATOM 1415 N N . THR A 1 189 ? 18.803 13.392 -3.524 1.00 49.19 189 THR A N 1
ATOM 1416 C CA . THR A 1 189 ? 19.151 12.798 -4.807 1.00 49.19 189 THR A CA 1
ATOM 1417 C C . THR A 1 189 ? 18.201 11.647 -5.114 1.00 49.19 189 THR A C 1
ATOM 1419 O O . THR A 1 189 ? 18.067 10.714 -4.328 1.00 49.19 189 THR A O 1
ATOM 1422 N N . LEU A 1 190 ? 17.596 11.683 -6.306 1.00 51.69 190 LEU A N 1
ATOM 1423 C CA . LEU A 1 190 ? 16.842 10.575 -6.918 1.00 51.69 190 LEU A CA 1
ATOM 1424 C C . LEU A 1 190 ? 17.715 9.334 -7.197 1.00 51.69 190 LEU A C 1
ATOM 1426 O O . LEU A 1 190 ? 17.220 8.332 -7.711 1.00 51.69 190 LEU A O 1
ATOM 1430 N N . ASP A 1 191 ? 19.009 9.421 -6.880 1.00 53.19 191 ASP A N 1
ATOM 1431 C CA . ASP A 1 191 ? 19.928 8.300 -6.753 1.00 53.19 191 ASP A CA 1
ATOM 1432 C C . ASP A 1 191 ? 19.543 7.566 -5.456 1.00 53.19 191 ASP A C 1
ATOM 1434 O O . ASP A 1 191 ? 20.054 7.863 -4.374 1.00 53.19 191 ASP A O 1
ATOM 1438 N N . PHE A 1 192 ? 18.543 6.682 -5.560 1.00 57.34 192 PHE A N 1
ATOM 1439 C CA . PHE A 1 192 ? 18.121 5.749 -4.511 1.00 57.34 192 PHE A CA 1
ATOM 1440 C C . PHE A 1 192 ? 19.251 4.740 -4.280 1.00 57.34 192 PHE A C 1
ATOM 1442 O O . PHE A 1 192 ? 19.184 3.588 -4.681 1.00 57.34 192 PHE A O 1
ATOM 1449 N N . LYS A 1 193 ? 20.356 5.211 -3.710 1.00 57.25 193 LYS A N 1
ATOM 1450 C CA . LYS A 1 193 ? 21.357 4.366 -3.081 1.00 57.25 193 LYS A CA 1
ATOM 1451 C C . LYS A 1 193 ? 21.027 4.421 -1.600 1.00 57.25 193 LYS A C 1
ATOM 1453 O O . LYS A 1 193 ? 21.191 5.490 -1.004 1.00 57.25 193 LYS A O 1
ATOM 1458 N N . PRO A 1 194 ? 20.487 3.343 -1.018 1.00 57.25 194 PRO A N 1
ATOM 1459 C CA . PRO A 1 194 ? 20.168 3.336 0.391 1.00 57.25 194 PRO A CA 1
ATOM 1460 C C . PRO A 1 194 ? 21.460 3.588 1.146 1.00 57.25 194 PRO A C 1
ATOM 1462 O O . PRO A 1 194 ? 22.438 2.857 1.005 1.00 57.25 194 PRO A O 1
ATOM 1465 N N . THR A 1 195 ? 21.449 4.602 1.996 1.00 64.75 195 THR A N 1
ATOM 1466 C CA . THR A 1 195 ? 22.189 4.449 3.235 1.00 64.75 195 THR A CA 1
ATOM 1467 C C . THR A 1 195 ? 21.299 3.562 4.093 1.00 64.75 195 THR A C 1
ATOM 1469 O O . THR A 1 195 ? 20.213 3.985 4.506 1.00 64.75 195 THR A O 1
ATOM 1472 N N . TYR A 1 196 ? 21.693 2.304 4.251 1.00 73.06 196 TYR A N 1
ATOM 1473 C CA . TYR A 1 196 ? 21.006 1.393 5.151 1.00 73.06 196 TYR A CA 1
ATOM 1474 C C . TYR A 1 196 ? 21.276 1.807 6.600 1.00 73.06 196 TYR A C 1
ATOM 1476 O O . TYR A 1 196 ? 22.377 2.254 6.935 1.00 73.06 196 TYR A O 1
ATOM 1484 N N . SER A 1 197 ? 20.285 1.612 7.466 1.00 75.56 197 SER A N 1
ATOM 1485 C CA . SER A 1 197 ? 20.404 1.800 8.912 1.00 75.56 197 SER A CA 1
ATOM 1486 C C . SER A 1 197 ? 19.731 0.641 9.631 1.00 75.56 197 SER A C 1
ATOM 1488 O O . SER A 1 197 ? 18.711 0.138 9.169 1.00 75.56 197 SER A O 1
ATOM 1490 N N . SER A 1 198 ? 20.252 0.277 10.802 1.00 80.00 198 SER A N 1
ATOM 1491 C CA . SER A 1 198 ? 19.596 -0.659 11.722 1.00 80.00 198 SER A CA 1
ATOM 1492 C C . SER A 1 198 ? 18.181 -0.216 12.113 1.00 80.00 198 SER A C 1
ATOM 1494 O O . SER A 1 198 ? 17.338 -1.044 12.452 1.00 80.00 198 SER A O 1
ATOM 1496 N N . ASP A 1 199 ? 17.895 1.085 12.027 1.00 81.19 199 ASP A N 1
ATOM 1497 C CA . ASP A 1 199 ? 16.623 1.664 12.457 1.00 81.19 199 ASP A CA 1
ATOM 1498 C C . ASP A 1 199 ? 15.508 1.538 11.409 1.00 81.19 199 ASP A C 1
ATOM 1500 O O . ASP A 1 199 ? 14.331 1.623 11.769 1.00 81.19 199 ASP A O 1
ATOM 1504 N N . TYR A 1 200 ? 15.846 1.310 10.133 1.00 86.94 200 TYR A N 1
ATOM 1505 C CA . TYR A 1 200 ? 14.882 1.322 9.030 1.00 86.94 200 TYR A CA 1
ATOM 1506 C C . TYR A 1 200 ? 14.888 0.024 8.235 1.00 86.94 200 TYR A C 1
ATOM 1508 O O . TYR A 1 200 ? 15.938 -0.505 7.887 1.00 86.94 200 TYR A O 1
ATOM 1516 N N . GLY A 1 201 ? 13.690 -0.443 7.892 1.00 89.00 201 GLY A N 1
ATOM 1517 C CA . GLY A 1 201 ? 13.517 -1.457 6.862 1.00 89.00 201 GLY A CA 1
ATOM 1518 C C . GLY A 1 201 ? 13.559 -0.857 5.456 1.00 89.00 201 GLY A C 1
ATOM 1519 O O . GLY A 1 201 ? 13.502 0.361 5.268 1.00 89.00 201 GLY A O 1
ATOM 1520 N N . TYR A 1 202 ? 13.590 -1.724 4.452 1.00 89.19 202 TYR A N 1
ATOM 1521 C CA . TYR A 1 202 ? 13.565 -1.353 3.039 1.00 89.19 202 TYR A CA 1
ATOM 1522 C C . TYR A 1 202 ? 12.753 -2.361 2.217 1.00 89.19 202 TYR A C 1
ATOM 1524 O O . TYR A 1 202 ? 12.410 -3.449 2.688 1.00 89.19 202 TYR A O 1
ATOM 1532 N N . VAL A 1 203 ? 12.410 -1.977 0.983 1.00 91.25 203 VAL A N 1
ATOM 1533 C CA . VAL A 1 203 ? 11.760 -2.869 0.018 1.00 91.25 203 VAL A CA 1
ATOM 1534 C C . VAL A 1 203 ? 12.752 -3.197 -1.086 1.00 91.25 203 VAL A C 1
ATOM 1536 O O . VAL A 1 203 ? 13.135 -2.327 -1.862 1.00 91.25 203 VAL A O 1
ATOM 1539 N N . TRP A 1 204 ? 13.150 -4.454 -1.191 1.00 88.75 204 TRP A N 1
ATOM 1540 C CA . TRP A 1 204 ? 13.987 -4.927 -2.286 1.00 88.75 204 TRP A CA 1
ATOM 1541 C C . TRP A 1 204 ? 13.125 -5.296 -3.508 1.00 88.75 204 TRP A C 1
ATOM 1543 O O . TRP A 1 204 ? 12.020 -5.819 -3.322 1.00 88.75 204 TRP A O 1
ATOM 1553 N N . PRO A 1 205 ? 13.573 -5.056 -4.756 1.00 87.44 205 PRO A N 1
ATOM 1554 C CA . PRO A 1 205 ? 14.797 -4.353 -5.165 1.00 87.44 205 PRO A CA 1
ATOM 1555 C C . PRO A 1 205 ? 14.572 -2.846 -5.406 1.00 87.44 205 PRO A C 1
ATOM 1557 O O . PRO A 1 205 ? 15.256 -2.222 -6.218 1.00 87.44 205 PRO A O 1
ATOM 1560 N N . PHE A 1 206 ? 13.557 -2.242 -4.777 1.00 86.75 206 PHE A N 1
ATOM 1561 C CA . PHE A 1 206 ? 13.294 -0.801 -4.910 1.00 86.75 206 PHE A CA 1
ATOM 1562 C C . PHE A 1 206 ? 14.364 0.049 -4.245 1.00 86.75 206 PHE A C 1
ATOM 1564 O O . PHE A 1 206 ? 14.448 1.253 -4.496 1.00 86.75 206 PHE A O 1
ATOM 1571 N N . ASP A 1 207 ? 15.179 -0.598 -3.425 1.00 74.75 207 ASP A N 1
ATOM 1572 C CA . ASP A 1 207 ? 16.197 0.005 -2.629 1.00 74.75 207 ASP A CA 1
ATOM 1573 C C . ASP A 1 207 ? 17.356 0.542 -3.464 1.00 74.75 207 ASP A C 1
ATOM 1575 O O . ASP A 1 207 ? 17.604 1.734 -3.418 1.00 74.75 207 ASP A O 1
ATOM 1579 N N . GLY A 1 208 ? 17.975 -0.257 -4.329 1.00 62.12 208 GLY A N 1
ATOM 1580 C CA . GLY A 1 208 ? 19.038 0.213 -5.233 1.00 62.12 208 GLY A CA 1
ATOM 1581 C C . GLY A 1 208 ? 18.558 1.022 -6.448 1.00 62.12 208 GLY A C 1
ATOM 1582 O O . GLY A 1 208 ? 19.347 1.307 -7.351 1.00 62.12 208 GLY A O 1
ATOM 1583 N N . GLY A 1 209 ? 17.262 1.346 -6.511 1.00 69.00 209 GLY A N 1
ATOM 1584 C CA . GLY A 1 209 ? 16.607 1.910 -7.684 1.00 69.00 209 GLY A CA 1
ATOM 1585 C C . GLY A 1 209 ? 16.372 0.876 -8.794 1.00 69.00 209 GLY A C 1
ATOM 1586 O O . GLY A 1 209 ? 17.270 0.198 -9.277 1.00 69.00 209 GLY A O 1
ATOM 1587 N N . VAL A 1 210 ? 15.141 0.818 -9.303 1.00 76.25 210 VAL A N 1
ATOM 1588 C CA . VAL A 1 210 ? 14.748 -0.117 -10.379 1.00 76.25 210 VAL A CA 1
ATOM 1589 C C . VAL A 1 210 ? 15.174 0.337 -11.787 1.00 76.25 210 VAL A C 1
ATOM 1591 O O . VAL A 1 210 ? 14.919 -0.343 -12.777 1.00 76.25 210 VAL A O 1
ATOM 1594 N N . GLY A 1 211 ? 15.840 1.493 -11.902 1.00 69.00 211 GLY A N 1
ATOM 1595 C CA . GLY A 1 211 ? 16.244 2.084 -13.184 1.00 69.00 211 GLY A CA 1
ATOM 1596 C C . GLY A 1 211 ? 17.304 1.288 -13.949 1.00 69.00 211 GLY A C 1
ATOM 1597 O O . GLY A 1 211 ? 17.378 1.408 -15.168 1.00 69.00 211 GLY A O 1
ATOM 1598 N N . GLY A 1 212 ? 18.092 0.463 -13.251 1.00 73.06 212 GLY A N 1
ATOM 1599 C CA . GLY A 1 212 ? 19.103 -0.410 -13.855 1.00 73.06 212 GLY A CA 1
ATOM 1600 C C . GLY A 1 212 ? 18.569 -1.761 -14.337 1.00 73.06 212 GLY A C 1
ATOM 1601 O O . GLY A 1 212 ? 19.326 -2.533 -14.925 1.00 73.06 212 GLY A O 1
ATOM 1602 N N . LEU A 1 213 ? 17.290 -2.071 -14.097 1.00 82.25 213 LEU A N 1
ATOM 1603 C CA . LEU A 1 213 ? 16.697 -3.327 -14.544 1.00 82.25 213 LEU A CA 1
ATOM 1604 C C . LEU A 1 213 ? 16.572 -3.330 -16.075 1.00 82.25 213 LEU A C 1
ATOM 1606 O O . LEU A 1 213 ? 15.822 -2.545 -16.662 1.00 82.25 213 LEU A O 1
ATOM 1610 N N . GLY A 1 214 ? 17.338 -4.218 -16.710 1.00 82.44 214 GLY A N 1
ATOM 1611 C CA . GLY A 1 214 ? 17.318 -4.445 -18.153 1.00 82.44 214 GLY A CA 1
ATOM 1612 C C . GLY A 1 214 ? 16.095 -5.238 -18.620 1.00 82.44 214 GLY A C 1
ATOM 1613 O O . GLY A 1 214 ? 15.202 -5.563 -17.847 1.00 82.44 214 GLY A O 1
ATOM 1614 N N . LYS A 1 215 ? 16.060 -5.557 -19.912 1.00 88.50 215 LYS A N 1
ATOM 1615 C CA . LYS A 1 215 ? 15.035 -6.420 -20.515 1.00 88.50 215 LYS A CA 1
ATOM 1616 C C . LYS A 1 215 ? 15.463 -7.886 -20.493 1.00 88.50 215 LYS A C 1
ATOM 1618 O O . LYS A 1 215 ? 16.644 -8.189 -20.320 1.00 88.50 215 LYS A O 1
ATOM 1623 N N . THR A 1 216 ? 14.515 -8.791 -20.724 1.00 88.38 216 THR A N 1
ATOM 1624 C CA . THR A 1 216 ? 14.843 -10.178 -21.079 1.00 88.38 216 THR A CA 1
ATOM 1625 C C . THR A 1 216 ? 15.595 -10.221 -22.417 1.00 88.38 216 THR A C 1
ATOM 1627 O O . THR A 1 216 ? 15.588 -9.253 -23.181 1.00 88.38 216 THR A O 1
ATOM 1630 N N . LEU A 1 217 ? 16.208 -11.363 -22.752 1.00 88.38 217 LEU A N 1
ATOM 1631 C CA . LEU A 1 217 ? 16.839 -11.562 -24.068 1.00 88.38 217 LEU A CA 1
ATOM 1632 C C . LEU A 1 217 ? 15.845 -11.429 -25.237 1.00 88.38 217 LEU A C 1
ATOM 1634 O O . LEU A 1 217 ? 16.254 -11.092 -26.343 1.00 88.38 217 LEU A O 1
ATOM 1638 N N . ALA A 1 218 ? 14.556 -11.672 -24.986 1.00 87.75 218 ALA A N 1
ATOM 1639 C CA . ALA A 1 218 ? 13.481 -11.496 -25.960 1.00 87.75 218 ALA A CA 1
ATOM 1640 C C . ALA A 1 218 ? 12.995 -10.036 -26.075 1.00 87.75 218 ALA A C 1
ATOM 1642 O O . ALA A 1 218 ? 12.231 -9.719 -26.981 1.00 87.75 218 ALA A O 1
ATOM 1643 N N . GLY A 1 219 ? 13.457 -9.135 -25.197 1.00 87.00 219 GLY A N 1
ATOM 1644 C CA . GLY A 1 219 ? 13.057 -7.725 -25.168 1.00 87.00 219 GLY A CA 1
ATOM 1645 C C . GLY A 1 219 ? 11.881 -7.410 -24.236 1.00 87.00 219 GLY A C 1
ATOM 1646 O O . GLY A 1 219 ? 11.474 -6.248 -24.148 1.00 87.00 219 GLY A O 1
ATOM 1647 N N . ASP A 1 220 ? 11.371 -8.400 -23.503 1.00 87.25 220 ASP A N 1
ATOM 1648 C CA . ASP A 1 220 ? 10.251 -8.240 -22.571 1.00 87.25 220 ASP A CA 1
ATOM 1649 C C . ASP A 1 220 ? 10.675 -7.582 -21.257 1.00 87.25 220 ASP A C 1
ATOM 1651 O O . ASP A 1 220 ? 11.852 -7.575 -20.874 1.00 87.25 220 ASP A O 1
ATOM 1655 N N . ASN A 1 221 ? 9.696 -7.018 -20.545 1.00 88.62 221 ASN A N 1
ATOM 1656 C CA . ASN A 1 221 ? 9.928 -6.499 -19.202 1.00 88.62 221 ASN A CA 1
ATOM 1657 C C . ASN A 1 221 ? 10.317 -7.628 -18.243 1.00 88.62 221 ASN A C 1
ATOM 1659 O O . ASN A 1 221 ? 9.677 -8.675 -18.224 1.00 88.62 221 ASN A O 1
ATOM 1663 N N . VAL A 1 222 ? 11.328 -7.387 -17.409 1.00 89.56 222 VAL A N 1
ATOM 1664 C CA . VAL A 1 222 ? 11.606 -8.253 -16.254 1.00 89.56 222 VAL A CA 1
ATOM 1665 C C . VAL A 1 222 ? 10.771 -7.793 -15.068 1.00 89.56 222 VAL A C 1
ATOM 1667 O O . VAL A 1 222 ? 10.522 -6.593 -14.925 1.00 89.56 222 VAL A O 1
ATOM 1670 N N . ILE A 1 223 ? 10.381 -8.735 -14.210 1.00 91.81 223 ILE A N 1
ATOM 1671 C CA . ILE A 1 223 ? 9.729 -8.450 -12.932 1.00 91.81 223 ILE A CA 1
ATOM 1672 C C . ILE A 1 223 ? 10.437 -9.173 -11.784 1.00 91.81 223 ILE A C 1
ATOM 1674 O O . ILE A 1 223 ? 10.927 -10.288 -11.951 1.00 91.81 223 ILE A O 1
ATOM 1678 N N . TYR A 1 224 ? 10.464 -8.543 -10.612 1.00 92.56 224 TYR A N 1
ATOM 1679 C CA . TYR A 1 224 ? 10.990 -9.111 -9.369 1.00 92.56 224 TYR A CA 1
ATOM 1680 C C . TYR A 1 224 ? 9.992 -8.882 -8.242 1.00 92.56 224 TYR A C 1
ATOM 1682 O O . TYR A 1 224 ? 9.416 -7.800 -8.144 1.00 92.56 224 TYR A O 1
ATOM 1690 N N . ASN A 1 225 ? 9.799 -9.878 -7.377 1.00 93.69 225 ASN A N 1
ATOM 1691 C CA . ASN A 1 225 ? 8.935 -9.726 -6.207 1.00 93.69 225 ASN A CA 1
ATOM 1692 C C . ASN A 1 225 ? 9.420 -8.575 -5.320 1.00 93.69 225 ASN A C 1
ATOM 1694 O O . ASN A 1 225 ? 10.609 -8.490 -5.009 1.00 93.69 225 ASN A O 1
ATOM 1698 N N . ALA A 1 226 ? 8.488 -7.733 -4.877 1.00 94.94 226 ALA A N 1
ATOM 1699 C CA . ALA A 1 226 ? 8.774 -6.717 -3.878 1.00 94.94 226 ALA A CA 1
ATOM 1700 C C . ALA A 1 226 ? 8.852 -7.374 -2.494 1.00 94.94 226 ALA A C 1
ATOM 1702 O O . ALA A 1 226 ? 7.873 -7.949 -2.012 1.00 94.94 226 ALA A O 1
ATOM 1703 N N . MET A 1 227 ? 10.014 -7.305 -1.858 1.00 94.56 227 MET A N 1
ATOM 1704 C CA . MET A 1 227 ? 10.298 -7.991 -0.600 1.00 94.56 227 MET A CA 1
ATOM 1705 C C . MET A 1 227 ? 10.598 -6.992 0.506 1.00 94.56 227 MET A C 1
ATOM 1707 O O . MET A 1 227 ? 11.402 -6.089 0.310 1.00 94.56 227 MET A O 1
ATOM 1711 N N . ILE A 1 228 ? 9.980 -7.172 1.670 1.00 94.81 228 ILE A N 1
ATOM 1712 C CA . ILE A 1 228 ? 10.267 -6.353 2.844 1.00 94.81 228 ILE A CA 1
ATOM 1713 C C . ILE A 1 228 ? 11.417 -6.972 3.629 1.00 94.81 228 ILE A C 1
ATOM 1715 O O . ILE A 1 228 ? 11.362 -8.148 4.001 1.00 94.81 228 ILE A O 1
ATOM 1719 N N . VAL A 1 229 ? 12.418 -6.151 3.923 1.00 92.38 229 VAL A N 1
ATOM 1720 C CA . VAL A 1 229 ? 13.553 -6.499 4.778 1.00 92.38 229 VAL A CA 1
ATOM 1721 C C . VAL A 1 229 ? 13.590 -5.518 5.948 1.00 92.38 229 VAL A C 1
ATOM 1723 O O . VAL A 1 229 ? 13.361 -4.321 5.758 1.00 92.38 229 VAL A O 1
ATOM 1726 N N . SER A 1 230 ? 13.795 -6.015 7.169 1.00 91.31 230 SER A N 1
ATOM 1727 C CA . SER A 1 230 ? 13.969 -5.153 8.346 1.00 91.31 230 SER A CA 1
ATOM 1728 C C . SER A 1 230 ? 15.323 -4.439 8.311 1.00 91.31 230 SER A C 1
ATOM 1730 O O . SER A 1 230 ? 16.176 -4.745 7.484 1.00 91.31 230 SER A O 1
ATOM 1732 N N . GLY A 1 231 ? 15.552 -3.520 9.245 1.00 85.25 231 GLY A N 1
ATOM 1733 C CA . GLY A 1 231 ? 16.920 -3.108 9.572 1.00 85.25 231 GLY A CA 1
ATOM 1734 C C . GLY A 1 231 ? 17.691 -4.242 10.262 1.00 85.25 231 GLY A C 1
ATOM 1735 O O . GLY A 1 231 ? 17.083 -5.222 10.717 1.00 85.25 231 GLY A O 1
ATOM 1736 N N . SER A 1 232 ? 19.016 -4.108 10.343 1.00 77.94 232 SER A N 1
ATOM 1737 C CA . SER A 1 232 ? 19.890 -5.064 11.037 1.00 77.94 232 SER A CA 1
ATOM 1738 C C . SER A 1 232 ? 19.462 -5.291 12.501 1.00 77.94 232 SER A C 1
ATOM 1740 O O . SER A 1 232 ? 19.314 -4.318 13.250 1.00 77.94 232 SER A O 1
ATOM 1742 N N . PRO A 1 233 ? 19.250 -6.551 12.926 1.00 67.06 233 PRO A N 1
ATOM 1743 C CA . PRO A 1 233 ? 18.761 -6.875 14.262 1.00 67.06 233 PRO A CA 1
ATOM 1744 C C . PRO A 1 233 ? 19.841 -6.865 15.357 1.00 67.06 233 PRO A C 1
ATOM 1746 O O . PRO A 1 233 ? 19.475 -6.887 16.536 1.00 67.06 233 PRO A O 1
ATOM 1749 N N . ALA A 1 234 ? 21.140 -6.858 15.019 1.00 66.12 234 ALA A N 1
ATOM 1750 C CA . ALA A 1 234 ? 22.210 -7.048 16.000 1.00 66.12 234 ALA A CA 1
ATOM 1751 C C . ALA A 1 234 ? 23.421 -6.116 15.829 1.00 66.12 234 ALA A C 1
ATOM 1753 O O . ALA A 1 234 ? 23.849 -5.755 14.736 1.00 66.12 234 ALA A O 1
ATOM 1754 N N . THR A 1 235 ? 24.039 -5.772 16.962 1.00 67.06 235 THR A N 1
ATOM 1755 C CA . THR A 1 235 ? 25.297 -5.022 17.002 1.00 67.06 235 THR A CA 1
ATOM 1756 C C . THR A 1 235 ? 26.419 -5.827 16.340 1.00 67.06 235 THR A C 1
ATOM 1758 O O . THR A 1 235 ? 26.809 -6.872 16.856 1.00 67.06 235 THR A O 1
ATOM 1761 N N . GLY A 1 236 ? 26.985 -5.309 15.246 1.00 68.19 236 GLY A N 1
ATOM 1762 C CA . GLY A 1 236 ? 28.116 -5.920 14.532 1.00 68.19 236 GLY A CA 1
ATOM 1763 C C . GLY A 1 236 ? 27.761 -6.563 13.189 1.00 68.19 236 GLY A C 1
ATOM 1764 O O . GLY A 1 236 ? 28.672 -6.997 12.488 1.00 68.19 236 GLY A O 1
ATOM 1765 N N . GLU A 1 237 ? 26.481 -6.592 12.822 1.00 76.69 237 GLU A N 1
ATOM 1766 C CA . GLU A 1 237 ? 26.015 -6.953 11.480 1.00 76.69 237 GLU A CA 1
ATOM 1767 C C . GLU A 1 237 ? 26.015 -5.729 10.545 1.00 76.69 237 GLU A C 1
ATOM 1769 O O . GLU A 1 237 ? 25.999 -4.577 11.000 1.00 76.69 237 GLU A O 1
ATOM 1774 N N . GLY A 1 238 ? 26.077 -5.971 9.231 1.00 72.06 238 GLY A N 1
ATOM 1775 C CA . GLY A 1 238 ? 25.926 -4.930 8.220 1.00 72.06 238 GLY A CA 1
ATOM 1776 C C . GLY A 1 238 ? 24.533 -4.313 8.294 1.00 72.06 238 GLY A C 1
ATOM 1777 O O . GLY A 1 238 ? 23.565 -4.965 8.677 1.00 72.06 238 GLY A O 1
ATOM 1778 N N . THR A 1 239 ? 24.396 -3.034 7.944 1.00 71.44 239 THR A N 1
ATOM 1779 C CA . THR A 1 239 ? 23.096 -2.350 8.020 1.00 71.44 239 THR A CA 1
ATOM 1780 C C . THR A 1 239 ? 22.061 -2.894 7.023 1.00 71.44 239 THR A C 1
ATOM 1782 O O . THR A 1 239 ? 20.873 -2.629 7.194 1.00 71.44 239 THR A O 1
ATOM 1785 N N . ASP A 1 240 ? 22.493 -3.675 6.032 1.00 71.62 240 ASP A N 1
ATOM 1786 C CA . ASP A 1 240 ? 21.694 -4.417 5.054 1.00 71.62 240 ASP A CA 1
ATOM 1787 C C . ASP A 1 240 ? 21.363 -5.867 5.461 1.00 71.62 240 ASP A C 1
ATOM 1789 O O . ASP A 1 240 ? 20.482 -6.469 4.844 1.00 71.62 240 ASP A O 1
ATOM 1793 N N . ASP A 1 241 ? 21.957 -6.393 6.539 1.00 79.44 241 ASP A N 1
ATOM 1794 C CA . ASP A 1 241 ? 21.782 -7.773 7.034 1.00 79.44 241 ASP A CA 1
ATOM 1795 C C . ASP A 1 241 ? 20.485 -7.972 7.852 1.00 79.44 241 ASP A C 1
ATOM 1797 O O . ASP A 1 241 ? 20.416 -8.731 8.818 1.00 79.44 241 ASP A O 1
ATOM 1801 N N . GLY A 1 242 ? 19.423 -7.254 7.492 1.00 85.31 242 GLY A N 1
ATOM 1802 C CA . GLY A 1 242 ? 18.131 -7.350 8.161 1.00 85.31 242 GLY A CA 1
ATOM 1803 C C . GLY A 1 242 ? 17.416 -8.690 7.977 1.00 85.31 242 GLY A C 1
ATOM 1804 O O . GLY A 1 242 ? 17.754 -9.519 7.133 1.00 85.31 242 GLY A O 1
ATOM 1805 N N . LEU A 1 243 ? 16.343 -8.891 8.744 1.00 89.75 243 LEU A N 1
ATOM 1806 C CA . LEU A 1 243 ? 15.463 -10.046 8.603 1.00 89.75 243 LEU A CA 1
ATOM 1807 C C . LEU A 1 243 ? 14.614 -9.920 7.340 1.00 89.75 243 LEU A C 1
ATOM 1809 O O . LEU A 1 243 ? 13.962 -8.904 7.100 1.00 89.75 243 LEU A O 1
ATOM 1813 N N . TRP A 1 244 ? 14.552 -10.999 6.571 1.00 92.31 244 TRP A N 1
ATOM 1814 C CA . TRP A 1 244 ? 13.719 -11.096 5.382 1.00 92.31 244 TRP A CA 1
ATOM 1815 C C . TRP A 1 244 ? 12.296 -11.417 5.843 1.00 92.31 244 TRP A C 1
ATOM 1817 O O . TRP A 1 244 ? 12.019 -12.520 6.318 1.00 92.31 244 TRP A O 1
ATOM 1827 N N . LEU A 1 245 ? 11.398 -10.434 5.775 1.00 95.88 245 LEU A N 1
ATOM 1828 C CA . LEU A 1 245 ? 10.091 -10.515 6.432 1.00 95.88 245 LEU A CA 1
ATOM 1829 C C . LEU A 1 245 ? 9.031 -11.178 5.550 1.00 95.88 245 LEU A C 1
ATOM 1831 O O . LEU A 1 245 ? 8.169 -11.894 6.064 1.00 95.88 245 LEU A O 1
ATOM 1835 N N . GLY A 1 246 ? 9.094 -10.965 4.235 1.00 97.19 246 GLY A N 1
ATOM 1836 C CA . GLY A 1 246 ? 8.157 -11.547 3.276 1.00 97.19 246 GLY A CA 1
ATOM 1837 C C . GLY A 1 246 ? 7.933 -10.690 2.033 1.00 97.19 246 GLY A C 1
ATOM 1838 O O . GLY A 1 246 ? 8.531 -9.625 1.878 1.00 97.19 246 GLY A O 1
ATOM 1839 N N . TYR A 1 247 ? 7.035 -11.140 1.156 1.00 97.69 247 TYR A N 1
ATOM 1840 C CA . TYR A 1 247 ? 6.669 -10.412 -0.063 1.00 97.69 247 TYR A CA 1
ATOM 1841 C C . TYR A 1 247 ? 5.448 -9.504 0.130 1.00 97.69 247 TYR A C 1
ATOM 1843 O O . TYR A 1 247 ? 4.501 -9.850 0.845 1.00 97.69 247 TYR A O 1
ATOM 1851 N N . LEU A 1 248 ? 5.436 -8.370 -0.574 1.00 97.06 248 LEU A N 1
ATOM 1852 C CA . LEU A 1 248 ? 4.230 -7.577 -0.812 1.00 97.06 248 LEU A CA 1
ATOM 1853 C C . LEU A 1 248 ? 3.382 -8.270 -1.888 1.00 97.06 248 LEU A C 1
ATOM 1855 O O . LEU A 1 248 ? 3.761 -8.323 -3.058 1.00 97.06 248 LEU A O 1
ATOM 1859 N N . ASP A 1 249 ? 2.219 -8.796 -1.502 1.00 95.62 249 ASP A N 1
ATOM 1860 C CA . ASP A 1 249 ? 1.377 -9.592 -2.401 1.00 95.62 249 ASP A CA 1
ATOM 1861 C C . ASP A 1 249 ? 0.858 -8.770 -3.595 1.00 95.62 249 ASP A C 1
ATOM 1863 O O . ASP A 1 249 ? 0.078 -7.820 -3.437 1.00 95.62 249 ASP A O 1
ATOM 1867 N N . GLY A 1 250 ? 1.253 -9.178 -4.803 1.00 95.19 250 GLY A N 1
ATOM 1868 C CA . GLY A 1 250 ? 0.839 -8.563 -6.064 1.00 95.19 250 GLY A CA 1
ATOM 1869 C C . GLY A 1 250 ? 1.679 -7.360 -6.502 1.00 95.19 250 GLY A C 1
ATOM 1870 O O . GLY A 1 250 ? 1.283 -6.692 -7.456 1.00 95.19 250 GLY A O 1
ATOM 1871 N N . ILE A 1 251 ? 2.793 -7.067 -5.820 1.00 96.50 251 ILE A N 1
ATOM 1872 C CA . ILE A 1 251 ? 3.642 -5.899 -6.086 1.00 96.50 251 ILE A CA 1
ATOM 1873 C C . ILE A 1 251 ? 5.024 -6.347 -6.550 1.00 96.50 251 ILE A C 1
ATOM 1875 O O . ILE A 1 251 ? 5.672 -7.172 -5.904 1.00 96.50 251 ILE A O 1
ATOM 1879 N N . PHE A 1 252 ? 5.487 -5.772 -7.657 1.00 95.19 252 PHE A N 1
ATOM 1880 C CA . PHE A 1 252 ? 6.720 -6.193 -8.308 1.00 95.19 252 PHE A CA 1
ATOM 1881 C C . PHE A 1 252 ? 7.535 -4.990 -8.770 1.00 95.19 252 PHE A C 1
ATOM 1883 O O . PHE A 1 252 ? 6.992 -4.023 -9.305 1.00 95.19 252 PHE A O 1
ATOM 1890 N N . ALA A 1 253 ? 8.852 -5.054 -8.609 1.00 93.50 253 ALA A N 1
ATOM 1891 C CA . ALA A 1 253 ? 9.745 -4.187 -9.364 1.00 93.50 253 ALA A CA 1
ATOM 1892 C C . ALA A 1 253 ? 9.737 -4.623 -10.829 1.00 93.50 253 ALA A C 1
ATOM 1894 O O . ALA A 1 253 ? 9.654 -5.818 -11.107 1.00 93.50 253 ALA A O 1
ATOM 1895 N N . CYS A 1 254 ? 9.841 -3.676 -11.756 1.00 91.88 254 CYS A N 1
ATOM 1896 C CA . CYS A 1 254 ? 9.894 -3.968 -13.183 1.00 91.88 254 CYS A CA 1
ATOM 1897 C C . CYS A 1 254 ? 10.960 -3.133 -13.892 1.00 91.88 254 CYS A C 1
ATOM 1899 O O . CYS A 1 254 ? 11.349 -2.068 -13.411 1.00 91.88 254 CYS A O 1
ATOM 1901 N N . SER A 1 255 ? 11.409 -3.587 -15.061 1.00 89.25 255 SER A N 1
ATOM 1902 C CA . SER A 1 255 ? 12.254 -2.759 -15.927 1.00 89.25 255 SER A CA 1
ATOM 1903 C C . SER A 1 255 ? 11.527 -1.513 -16.418 1.00 89.25 255 SER A C 1
ATOM 1905 O O . SER A 1 255 ? 10.406 -1.596 -16.910 1.00 89.25 255 SER A O 1
ATOM 1907 N N . ASN A 1 256 ? 12.209 -0.369 -16.373 1.00 84.38 256 ASN A N 1
ATOM 1908 C CA . ASN A 1 256 ? 11.643 0.909 -16.814 1.00 84.38 256 ASN A CA 1
ATOM 1909 C C . ASN A 1 256 ? 11.830 1.177 -18.314 1.00 84.38 256 ASN A C 1
ATOM 1911 O O . ASN A 1 256 ? 11.179 2.062 -18.868 1.00 84.38 256 ASN A O 1
ATOM 1915 N N . ALA A 1 257 ? 12.731 0.455 -18.988 1.00 82.62 257 ALA A N 1
ATOM 1916 C CA . ALA A 1 257 ? 12.990 0.666 -20.410 1.00 82.62 257 ALA A CA 1
ATOM 1917 C C . ALA A 1 257 ? 11.711 0.418 -21.230 1.00 82.62 257 ALA A C 1
ATOM 1919 O O . ALA A 1 257 ? 11.133 -0.662 -21.177 1.00 82.62 257 ALA A O 1
ATOM 1920 N N . GLY A 1 258 ? 11.238 1.418 -21.977 1.00 80.94 258 GLY A N 1
ATOM 1921 C CA . GLY A 1 258 ? 9.994 1.306 -22.751 1.00 80.94 258 GLY A CA 1
ATOM 1922 C C . GLY A 1 258 ? 8.728 1.088 -21.909 1.00 80.94 258 GLY A C 1
ATOM 1923 O O . GLY A 1 258 ? 7.711 0.683 -22.464 1.00 80.94 258 GLY A O 1
ATOM 1924 N N . ALA A 1 259 ? 8.778 1.320 -20.592 1.00 87.00 259 ALA A N 1
ATOM 1925 C CA . ALA A 1 259 ? 7.591 1.342 -19.749 1.00 87.00 259 ALA A CA 1
ATOM 1926 C C . ALA A 1 259 ? 6.812 2.643 -19.985 1.00 87.00 259 ALA A C 1
ATOM 1928 O O . ALA A 1 259 ? 7.397 3.722 -20.096 1.00 87.00 259 ALA A O 1
ATOM 1929 N N . SER A 1 260 ? 5.487 2.546 -20.035 1.00 91.00 260 SER A N 1
ATOM 1930 C CA . SER A 1 260 ? 4.596 3.703 -20.061 1.00 91.00 260 SER A CA 1
ATOM 1931 C C . SER A 1 260 ? 3.552 3.575 -18.964 1.00 91.00 260 SER A C 1
ATOM 1933 O O . SER A 1 260 ? 3.111 2.471 -18.638 1.00 91.00 260 SER A O 1
ATOM 1935 N N . ALA A 1 261 ? 3.145 4.707 -18.391 1.00 92.81 261 ALA A N 1
ATOM 1936 C CA . ALA A 1 261 ? 2.127 4.703 -17.349 1.00 92.81 261 ALA A CA 1
ATOM 1937 C C . ALA A 1 261 ? 0.831 4.066 -17.867 1.00 92.81 261 ALA A C 1
ATOM 1939 O O . ALA A 1 261 ? 0.466 4.268 -19.025 1.00 92.81 261 ALA A O 1
ATOM 1940 N N . GLU A 1 262 ? 0.183 3.276 -17.011 1.00 93.00 262 GLU A N 1
ATOM 1941 C CA . GLU A 1 262 ? -1.067 2.556 -17.295 1.00 93.00 262 GLU A CA 1
ATOM 1942 C C . GLU A 1 262 ? -0.972 1.464 -18.369 1.00 93.00 262 GLU A C 1
ATOM 1944 O O . GLU A 1 262 ? -1.975 0.814 -18.664 1.00 93.00 262 GLU A O 1
ATOM 1949 N N . SER A 1 263 ? 0.211 1.214 -18.939 1.00 93.00 263 SER A N 1
ATOM 1950 C CA . SER A 1 263 ? 0.377 0.053 -19.811 1.00 93.00 263 SER A CA 1
ATOM 1951 C C . SER A 1 263 ? 0.208 -1.238 -19.020 1.00 93.00 263 SER A C 1
ATOM 1953 O O . SER A 1 263 ? 0.602 -1.329 -17.854 1.00 93.00 263 SER A O 1
ATOM 1955 N N . VAL A 1 264 ? -0.382 -2.232 -19.676 1.00 94.06 264 VAL A N 1
ATOM 1956 C CA . VAL A 1 264 ? -0.487 -3.590 -19.154 1.00 94.06 264 VAL A CA 1
ATOM 1957 C C . VAL A 1 264 ? 0.557 -4.444 -19.851 1.00 94.06 264 VAL A C 1
ATOM 1959 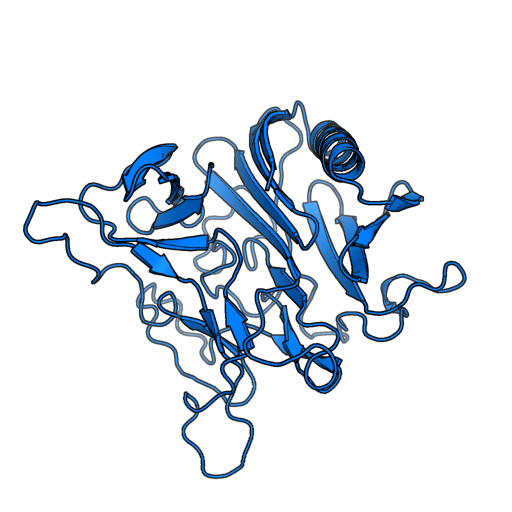O O . VAL A 1 264 ? 0.668 -4.418 -21.078 1.00 94.06 264 VAL A O 1
ATOM 1962 N N . ILE A 1 265 ? 1.331 -5.178 -19.061 1.00 92.31 265 ILE A N 1
ATOM 1963 C CA . ILE A 1 265 ? 2.260 -6.193 -19.552 1.00 92.31 265 ILE A CA 1
ATOM 1964 C C . ILE A 1 265 ? 1.780 -7.560 -19.086 1.00 92.31 265 ILE A C 1
ATOM 1966 O O . ILE A 1 265 ? 1.267 -7.683 -17.975 1.00 92.31 265 ILE A O 1
ATOM 1970 N N . THR A 1 266 ? 1.981 -8.575 -19.916 1.00 92.38 266 THR A N 1
ATOM 1971 C CA . THR A 1 266 ? 1.599 -9.952 -19.600 1.00 92.38 266 THR A CA 1
ATOM 1972 C C . THR A 1 266 ? 2.857 -10.797 -19.464 1.00 92.38 266 THR A C 1
ATOM 1974 O O . THR A 1 266 ? 3.678 -10.834 -20.380 1.00 92.38 266 THR A O 1
ATOM 1977 N N . ILE A 1 267 ? 3.017 -11.476 -18.330 1.00 88.62 267 ILE A N 1
ATOM 1978 C CA . ILE A 1 267 ? 4.118 -12.414 -18.072 1.00 88.62 267 ILE A CA 1
ATOM 1979 C C . ILE A 1 267 ? 3.494 -13.698 -17.542 1.00 88.62 267 ILE A C 1
ATOM 1981 O O . ILE A 1 267 ? 2.717 -13.651 -16.596 1.00 88.62 267 ILE A O 1
ATOM 1985 N N . ASP A 1 268 ? 3.780 -14.833 -18.180 1.00 87.69 268 ASP A N 1
ATOM 1986 C CA . ASP A 1 268 ? 3.222 -16.144 -17.816 1.00 87.69 268 ASP A CA 1
ATOM 1987 C C . ASP A 1 268 ? 1.685 -16.149 -17.671 1.00 87.69 268 ASP A C 1
ATOM 1989 O O . ASP A 1 268 ? 1.119 -16.794 -16.792 1.00 87.69 268 ASP A O 1
ATOM 1993 N N . SER A 1 269 ? 0.994 -15.445 -18.577 1.00 89.62 269 SER A N 1
ATOM 1994 C CA . SER A 1 269 ? -0.474 -15.256 -18.584 1.00 89.62 269 SER A CA 1
ATOM 1995 C C . SER A 1 269 ? -1.037 -14.431 -17.418 1.00 89.62 269 SER A C 1
ATOM 1997 O O . SER A 1 269 ? -2.246 -14.430 -17.197 1.00 89.62 269 SER A O 1
ATOM 1999 N N . VAL A 1 270 ? -0.176 -13.724 -16.686 1.00 92.12 270 VAL A N 1
ATOM 2000 C CA . VAL A 1 270 ? -0.547 -12.801 -15.614 1.00 92.12 270 VAL A CA 1
ATOM 2001 C C . VAL A 1 270 ? -0.377 -11.369 -16.103 1.00 92.12 270 VAL A C 1
ATOM 2003 O O . VAL A 1 270 ? 0.691 -11.004 -16.596 1.00 92.12 270 VAL A O 1
ATOM 2006 N N . ASP A 1 271 ? -1.420 -10.559 -15.940 1.00 94.38 271 ASP A N 1
ATOM 2007 C CA . ASP A 1 271 ? -1.416 -9.153 -16.335 1.00 94.38 271 ASP A CA 1
ATOM 2008 C C . ASP A 1 271 ? -0.951 -8.246 -15.192 1.00 94.38 271 ASP A C 1
ATOM 2010 O O . ASP A 1 271 ? -1.383 -8.368 -14.041 1.00 94.38 271 ASP A O 1
ATOM 2014 N N . PHE A 1 272 ? -0.098 -7.279 -15.527 1.00 95.00 272 PHE A N 1
ATOM 2015 C CA . PHE A 1 272 ? 0.440 -6.293 -14.598 1.00 95.00 272 PHE A CA 1
ATOM 2016 C C . PHE A 1 272 ? 0.272 -4.881 -15.145 1.00 95.00 272 PHE A C 1
ATOM 2018 O O . PHE A 1 272 ? 0.731 -4.572 -16.243 1.00 95.00 272 PHE A O 1
ATOM 2025 N N . LEU A 1 273 ? -0.325 -4.004 -14.342 1.00 95.81 273 LEU A N 1
ATOM 2026 C CA . LEU A 1 273 ? -0.373 -2.569 -14.590 1.00 95.81 273 LEU A CA 1
ATOM 2027 C C . LEU A 1 273 ? 0.979 -1.941 -14.246 1.00 95.81 273 LEU A C 1
ATOM 2029 O O . LEU A 1 273 ? 1.453 -2.091 -13.118 1.00 95.81 273 LEU A O 1
ATOM 2033 N N . LEU A 1 274 ? 1.571 -1.193 -15.176 1.00 95.00 274 LEU A N 1
ATOM 2034 C CA . LEU A 1 274 ? 2.764 -0.396 -14.904 1.00 95.00 274 LEU A CA 1
ATOM 2035 C C . LEU A 1 274 ? 2.376 0.956 -14.311 1.00 95.00 274 LEU A C 1
ATOM 2037 O O . LEU A 1 274 ? 1.755 1.806 -14.957 1.00 95.00 274 LEU A O 1
ATOM 2041 N N . VAL A 1 275 ? 2.771 1.157 -13.059 1.00 95.56 275 VAL A N 1
ATOM 2042 C CA . VAL A 1 275 ? 2.390 2.316 -12.257 1.00 95.56 275 VAL A CA 1
ATOM 2043 C C . VAL A 1 275 ? 3.627 3.171 -12.001 1.00 95.56 275 VAL A C 1
ATOM 2045 O O . VAL A 1 275 ? 4.608 2.666 -11.451 1.00 95.56 275 VAL A O 1
ATOM 2048 N N . PRO A 1 276 ? 3.619 4.455 -12.390 1.00 93.19 276 PRO A N 1
ATOM 2049 C CA . PRO A 1 276 ? 4.754 5.328 -12.158 1.00 93.19 276 PRO A CA 1
ATOM 2050 C C . PRO A 1 276 ? 4.913 5.658 -10.670 1.00 93.19 276 PRO A C 1
ATOM 2052 O O . PRO A 1 276 ? 3.957 5.649 -9.891 1.00 93.19 276 PRO A O 1
ATOM 2055 N N . ASN A 1 277 ? 6.131 6.018 -10.279 1.00 90.62 277 ASN A N 1
ATOM 2056 C CA . ASN A 1 277 ? 6.422 6.559 -8.961 1.00 90.62 277 ASN A CA 1
ATOM 2057 C C . ASN A 1 277 ? 5.878 7.996 -8.852 1.00 90.62 277 ASN A C 1
ATOM 2059 O O . ASN A 1 277 ? 6.590 8.975 -9.104 1.00 90.62 277 ASN A O 1
ATOM 2063 N N . VAL A 1 278 ? 4.603 8.105 -8.480 1.00 92.38 278 VAL A N 1
ATOM 2064 C CA . VAL A 1 278 ? 3.838 9.352 -8.365 1.00 92.38 278 VAL A CA 1
ATOM 2065 C C . VAL A 1 278 ? 3.769 10.104 -9.691 1.00 92.38 278 VAL A C 1
ATOM 2067 O O . VAL A 1 278 ? 2.938 9.771 -10.525 1.00 92.38 278 VAL A O 1
ATOM 2070 N N . TYR A 1 279 ? 4.628 11.097 -9.913 1.00 86.88 279 TYR A N 1
ATOM 2071 C CA . TYR A 1 279 ? 4.656 11.920 -11.129 1.00 86.88 279 TYR A CA 1
ATOM 2072 C C . TYR A 1 279 ? 5.857 11.593 -12.037 1.00 86.88 279 TYR A C 1
ATOM 2074 O O . TYR A 1 279 ? 6.102 12.281 -13.028 1.00 86.88 279 TYR A O 1
ATOM 2082 N N . ARG A 1 280 ? 6.657 10.571 -11.696 1.00 86.25 280 ARG A N 1
ATOM 2083 C CA . ARG A 1 280 ? 7.925 10.267 -12.378 1.00 86.25 280 ARG A CA 1
ATOM 2084 C C . ARG A 1 280 ? 7.720 9.267 -13.513 1.00 86.25 280 ARG A C 1
ATOM 2086 O O . ARG A 1 280 ? 7.482 8.090 -13.274 1.00 86.25 280 ARG A O 1
ATOM 2093 N N . GLY A 1 281 ? 7.924 9.723 -14.748 1.00 81.38 281 GLY A N 1
ATOM 2094 C CA . GLY A 1 281 ? 7.821 8.900 -15.963 1.00 81.38 281 GLY A CA 1
ATOM 2095 C C . GLY A 1 281 ? 9.028 8.002 -16.267 1.00 81.38 281 GLY A C 1
ATOM 2096 O O . GLY A 1 281 ? 9.154 7.519 -17.382 1.00 81.38 281 GLY A O 1
ATOM 2097 N N . ALA A 1 282 ? 9.949 7.817 -15.319 1.00 83.75 282 ALA A N 1
ATOM 2098 C CA . ALA A 1 282 ? 11.152 6.994 -15.497 1.00 83.75 282 ALA A CA 1
ATOM 2099 C C . ALA A 1 282 ? 11.297 5.904 -14.424 1.00 83.75 282 ALA A C 1
ATOM 2101 O O . ALA A 1 282 ? 12.338 5.256 -14.338 1.00 83.75 282 ALA A O 1
ATOM 2102 N N . GLN A 1 283 ? 10.287 5.740 -13.569 1.00 87.25 283 GLN A N 1
ATOM 2103 C CA . GLN A 1 283 ? 10.302 4.823 -12.435 1.00 87.25 283 GLN A CA 1
ATOM 2104 C C . GLN A 1 283 ? 8.938 4.168 -12.328 1.00 87.25 283 GLN A C 1
ATOM 2106 O O . GLN A 1 283 ? 7.964 4.865 -12.059 1.00 87.25 283 GLN A O 1
ATOM 2111 N N . TYR A 1 284 ? 8.886 2.857 -12.527 1.00 92.38 284 TYR A N 1
ATOM 2112 C CA . TYR A 1 284 ? 7.650 2.094 -12.540 1.00 92.38 284 TYR A CA 1
ATOM 2113 C C . TYR A 1 284 ? 7.735 0.900 -11.598 1.00 92.38 284 TYR A C 1
ATOM 2115 O O . TYR A 1 284 ? 8.809 0.356 -11.342 1.00 92.38 284 TYR A O 1
ATOM 2123 N N . TYR A 1 285 ? 6.581 0.506 -11.077 1.00 94.25 285 TYR A N 1
ATOM 2124 C CA . TYR A 1 285 ? 6.379 -0.804 -10.480 1.00 94.25 285 TYR A CA 1
ATOM 2125 C C . TYR A 1 285 ? 5.226 -1.493 -11.194 1.00 94.25 285 TYR A C 1
ATOM 2127 O O . TYR A 1 285 ? 4.347 -0.841 -11.761 1.00 94.25 285 TYR A O 1
ATOM 2135 N N . ALA A 1 286 ? 5.237 -2.815 -11.155 1.00 95.62 286 ALA A N 1
ATOM 2136 C CA . ALA A 1 286 ? 4.185 -3.652 -11.690 1.00 95.62 286 ALA A CA 1
ATOM 2137 C C . ALA A 1 286 ? 3.192 -4.007 -10.573 1.00 95.62 286 ALA A C 1
ATOM 2139 O O . ALA A 1 286 ? 3.566 -4.505 -9.506 1.00 95.62 286 ALA A O 1
ATOM 2140 N N . PHE A 1 287 ? 1.915 -3.740 -10.831 1.00 96.62 287 PHE A N 1
ATOM 2141 C CA . PHE A 1 287 ? 0.789 -4.049 -9.958 1.00 96.62 287 PHE A CA 1
ATOM 2142 C C . PHE A 1 287 ? -0.072 -5.134 -10.609 1.00 96.62 287 PHE A C 1
ATOM 2144 O O . PHE A 1 287 ? -0.628 -4.920 -11.686 1.00 96.62 287 PHE A O 1
ATOM 2151 N N . ARG A 1 288 ? -0.170 -6.309 -9.981 1.00 95.06 288 ARG A N 1
ATOM 2152 C CA . ARG A 1 288 ? -0.876 -7.473 -10.546 1.00 95.06 288 ARG A CA 1
ATOM 2153 C C . ARG A 1 288 ? -2.386 -7.224 -10.679 1.00 95.06 288 ARG A C 1
ATOM 2155 O O . ARG A 1 288 ? -3.028 -6.825 -9.706 1.00 95.06 288 ARG A O 1
ATOM 2162 N N . LEU A 1 289 ? -2.943 -7.518 -11.857 1.00 86.50 289 LEU A N 1
ATOM 2163 C CA . LEU A 1 289 ? -4.356 -7.333 -12.222 1.00 86.50 289 LEU A CA 1
ATOM 2164 C C . LEU A 1 289 ? -5.180 -8.635 -12.312 1.00 86.50 289 LEU A C 1
ATOM 2166 O O . LEU A 1 289 ? -6.408 -8.565 -12.373 1.00 86.50 289 LEU A O 1
ATOM 2170 N N . ALA A 1 290 ? -4.549 -9.807 -12.318 1.00 69.62 290 ALA A N 1
ATOM 2171 C CA . ALA A 1 290 ? -5.215 -11.111 -12.277 1.00 69.62 290 ALA A CA 1
ATOM 2172 C C . ALA A 1 290 ? -4.267 -12.159 -11.698 1.00 69.62 290 ALA A C 1
ATOM 2174 O O . ALA A 1 290 ? -3.046 -11.977 -11.875 1.00 69.62 290 ALA A O 1
#

Sequence (290 aa):
MAIYTFTASNQTDFVTKLLANVTAEGWVVESNSATAKVLRVPAGGFVALLIDGVNVEMQAFRSFDPGRAISDQVGAIKTPVGGYKLPRLPLHDQAFQVWLSVSERRLAGVCRISNSYHSFYLGLLLPFANTESYPFPCFAGGSGDADLWSSTSVQACAYPWYGGTSRPSQVCLPGGGWQAVAKSGGSDTLDFKPTYSSDYGYVWPFDGGVGGLGKTLAGDNVIYNAMIVSGSPATGEGTDDGLWLGYLDGIFACSNAGASAESVITIDSVDFLLVPNVYRGAQYYAFRLA

Radius of gyration: 17.69 Å; chains: 1; bounding box: 46×37×50 Å

Secondary structure (DSSP, 8-state):
-EEEEEEESSHHHHHHHHHHHHHHTT-EEEEE-SSEEEEE-TTSSEEEEEEETTEEEEEEESS--TTS-GGGSTTPPP--TTSPPPPEE---SS-EEEEEEE-SSEEEEEEEETTEEEEEEEEE-EESS-TTT-S--EEEE-STT-SSTT---TT---TTS---SSS-EEEE-TTS-EEEE--S-----S-------TT-BEEETTTT-GGG--B-TTSPBPEEEEEEEPPP-STTS-TT---EEEEEEEEEEE--TT--TT-EEEETTEEEEEEEEBTEEEEEEEEE--

pLDDT: mean 89.45, std 10.8, range [45.72, 98.5]